Protein AF-A0A8U0SJI8-F1 (afdb_monomer_lite)

Foldseek 3Di:
DDDDDDDDDPPPFDWDWDADPVGDTDTDHPQDDFDQDPVFWTWDDPDPPDTDTDTNVVVVVVVVVVVLVVVLVVCVVPPVVCN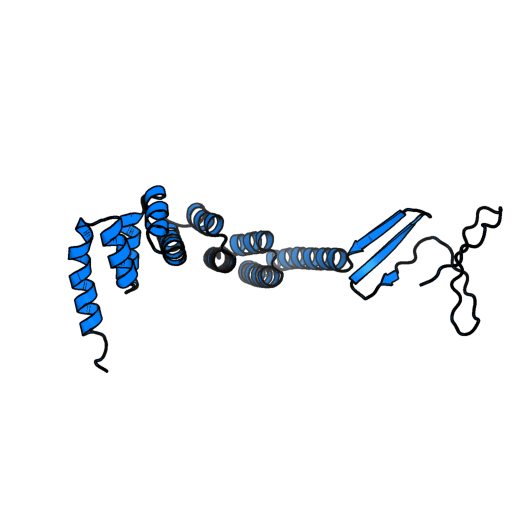LVSLQVVLVVCLVVVVLVSSLVSCVVSVNLVVNLVSCVVVVVLVVSLVSCVPRHDDCVSLVSLLVNLVVVAAPVSLVSCVVVVNLVVSLVVCLVVVVLVRSCRSCVNHNVPCNVVSVVSNVVVVVPPPDD

Sequence (213 aa):
MYIPSLPWPGNGMAHDSVRAHSGGVKQFDCCLRRSIYKNEFELTCVGPSQSVRTGAGEHQREREHKLDDDMIRLVGKHHPDLLSDTHLRLGKELEAEGRLQEAEYHYLEAQEWKATVNMDRSNGLWEEAYRVPKAHRGADAHKHVAYLWAKSLGGASSVRLLTKLGLQAAAVDHAADNCSFEFAFELSRLALKHKTPEMHLPYAMYLLLLPCF

pLDDT: mean 73.19, std 20.72, range [24.7, 92.38]

Structure (mmCIF, N/CA/C/O backbone):
data_AF-A0A8U0SJI8-F1
#
_entry.id   AF-A0A8U0SJI8-F1
#
loop_
_atom_site.group_PDB
_atom_site.id
_atom_site.type_symbol
_atom_site.label_atom_id
_atom_site.label_alt_id
_atom_site.label_comp_id
_atom_site.label_asym_id
_atom_site.label_entity_id
_atom_site.label_seq_id
_atom_site.pdbx_PDB_ins_code
_atom_site.Cartn_x
_atom_site.Cartn_y
_atom_site.Cartn_z
_atom_site.occupancy
_atom_site.B_iso_or_equiv
_atom_site.auth_seq_id
_atom_site.auth_comp_id
_atom_site.auth_asym_id
_atom_site.auth_atom_id
_atom_site.pdbx_PDB_model_num
ATOM 1 N N . MET A 1 1 ? 34.596 34.139 -8.649 1.00 29.14 1 MET A N 1
ATOM 2 C CA . MET A 1 1 ? 35.302 34.351 -9.929 1.00 29.14 1 MET A CA 1
ATOM 3 C C . MET A 1 1 ? 35.069 35.803 -10.302 1.00 29.14 1 MET A C 1
ATOM 5 O O . MET A 1 1 ? 33.924 36.167 -10.523 1.00 29.14 1 MET A O 1
ATOM 9 N N . TYR A 1 2 ? 36.091 36.652 -10.212 1.00 24.70 2 TYR A N 1
ATOM 10 C CA . TYR A 1 2 ? 35.970 38.052 -10.620 1.00 24.70 2 TYR A CA 1
ATOM 11 C C . TYR A 1 2 ? 36.174 38.088 -12.135 1.00 24.70 2 TYR A C 1
ATOM 13 O O . TYR A 1 2 ? 37.243 37.704 -12.608 1.00 24.70 2 TYR A O 1
ATOM 21 N N . ILE A 1 3 ? 35.134 38.442 -12.886 1.00 36.41 3 ILE A N 1
ATOM 22 C CA . ILE A 1 3 ? 35.209 38.610 -14.339 1.00 36.41 3 ILE A CA 1
ATOM 23 C C . ILE A 1 3 ? 35.415 40.109 -14.560 1.00 36.41 3 ILE A C 1
ATOM 25 O O . ILE A 1 3 ? 34.489 40.873 -14.291 1.00 36.41 3 ILE A O 1
ATOM 29 N N . PRO A 1 4 ? 36.611 40.567 -14.964 1.00 29.58 4 PRO A N 1
ATOM 30 C CA . PRO A 1 4 ? 36.787 41.970 -15.286 1.00 29.58 4 PRO A CA 1
ATOM 31 C C . PRO A 1 4 ? 36.008 42.262 -16.571 1.00 29.58 4 PRO A C 1
ATOM 33 O O . PRO A 1 4 ? 36.205 41.601 -17.589 1.00 29.58 4 PRO A O 1
ATOM 36 N N . SER A 1 5 ? 35.107 43.239 -16.514 1.00 31.28 5 SER A N 1
ATOM 37 C CA . SER A 1 5 ? 34.411 43.762 -17.683 1.00 31.28 5 SER A CA 1
ATOM 38 C C . SER A 1 5 ? 35.404 44.523 -18.563 1.00 31.28 5 SER A C 1
ATOM 40 O O . SER A 1 5 ? 35.926 45.566 -18.174 1.00 31.28 5 SER A O 1
ATOM 42 N N . LEU A 1 6 ? 35.673 43.999 -19.758 1.00 40.97 6 LEU A N 1
ATOM 43 C CA . LEU A 1 6 ? 36.383 44.718 -20.816 1.00 40.97 6 LEU A CA 1
ATOM 44 C C . LEU A 1 6 ? 35.389 45.143 -21.908 1.00 40.97 6 LEU A C 1
ATOM 46 O O . LEU A 1 6 ? 34.414 44.431 -22.157 1.00 40.97 6 LEU A O 1
ATOM 50 N N . PRO A 1 7 ? 35.603 46.305 -22.547 1.00 35.53 7 PRO A N 1
ATOM 51 C CA . PRO A 1 7 ? 34.717 46.814 -23.582 1.00 35.53 7 PRO A CA 1
ATOM 52 C C . PRO A 1 7 ? 34.863 46.016 -24.885 1.00 35.53 7 PRO A C 1
ATOM 54 O O . PRO A 1 7 ? 35.950 45.575 -25.257 1.00 35.53 7 PRO A O 1
ATOM 57 N N . TRP A 1 8 ? 33.736 45.858 -25.575 1.00 40.25 8 TRP A N 1
ATOM 58 C CA . TRP A 1 8 ? 33.600 45.146 -26.843 1.00 40.25 8 TRP A CA 1
ATOM 59 C C . TRP A 1 8 ? 34.410 45.819 -27.966 1.00 40.25 8 TRP A C 1
ATOM 61 O O . TRP A 1 8 ? 34.322 47.040 -28.116 1.00 40.25 8 TRP A O 1
ATOM 71 N N . PRO A 1 9 ? 35.133 45.071 -28.818 1.00 39.22 9 PRO A N 1
ATOM 72 C CA . PRO A 1 9 ? 35.635 45.605 -30.078 1.00 39.22 9 PRO A CA 1
ATOM 73 C C . PRO A 1 9 ? 34.470 45.742 -31.069 1.00 39.22 9 PRO A C 1
ATOM 75 O O . PRO A 1 9 ? 33.698 44.804 -31.261 1.00 39.22 9 PRO A O 1
ATOM 78 N N . GLY A 1 10 ? 34.357 46.896 -31.728 1.00 39.72 10 GLY A N 1
ATOM 79 C CA . GLY A 1 10 ? 33.250 47.270 -32.625 1.00 39.72 10 GLY A CA 1
ATOM 80 C C . GLY A 1 10 ? 33.091 46.464 -33.926 1.00 39.72 10 GLY A C 1
ATOM 81 O O . GLY A 1 10 ? 32.434 46.944 -34.841 1.00 39.72 10 GLY A O 1
ATOM 82 N N . ASN A 1 11 ? 33.654 45.256 -34.024 1.00 36.88 11 ASN A N 1
ATOM 83 C CA . ASN A 1 11 ? 33.627 44.421 -35.233 1.00 36.88 11 ASN A CA 1
ATOM 84 C C . ASN A 1 11 ? 32.588 43.282 -35.181 1.00 36.88 11 ASN A C 1
ATOM 86 O O . ASN A 1 11 ? 32.612 42.396 -36.029 1.00 36.88 11 ASN A O 1
ATOM 90 N N . GLY A 1 12 ? 31.683 43.271 -34.195 1.00 41.09 12 GLY A N 1
ATOM 91 C CA . GLY A 1 12 ? 30.557 42.323 -34.143 1.00 41.09 12 GLY A CA 1
ATOM 92 C C . GLY A 1 12 ? 30.921 40.855 -33.867 1.00 41.09 12 GLY A C 1
ATOM 93 O O . GLY A 1 12 ? 30.037 40.006 -33.874 1.00 41.09 12 GLY A O 1
ATOM 94 N N . MET A 1 13 ? 32.190 40.547 -33.588 1.00 36.19 13 MET A N 1
ATOM 95 C CA . MET A 1 13 ? 32.669 39.210 -33.219 1.00 36.19 13 MET A CA 1
ATOM 96 C C . MET A 1 13 ? 32.886 39.160 -31.699 1.00 36.19 13 MET A C 1
ATOM 98 O O . MET A 1 13 ? 33.748 39.863 -31.165 1.00 36.19 13 MET A O 1
ATOM 102 N N . ALA A 1 14 ? 32.086 38.361 -30.990 1.00 40.06 14 ALA A N 1
ATOM 103 C CA . ALA A 1 14 ? 32.194 38.187 -29.542 1.00 40.06 14 ALA A CA 1
ATOM 104 C C . ALA A 1 14 ? 33.331 37.205 -29.212 1.00 40.06 14 ALA A C 1
ATOM 106 O O . ALA A 1 14 ? 33.163 35.995 -29.343 1.00 40.06 14 ALA A O 1
ATOM 107 N N . HIS A 1 15 ? 34.485 37.711 -28.776 1.00 40.44 15 HIS A N 1
ATOM 108 C CA . HIS A 1 15 ? 35.573 36.877 -28.263 1.00 40.44 15 HIS A CA 1
ATOM 109 C C . HIS A 1 15 ? 35.617 36.947 -26.739 1.00 40.44 15 HIS A C 1
ATOM 111 O O . HIS A 1 15 ? 36.090 37.934 -26.177 1.00 40.44 15 HIS A O 1
ATOM 117 N N . ASP A 1 16 ? 35.186 35.878 -26.072 1.00 41.75 16 ASP A N 1
ATOM 118 C CA . ASP A 1 16 ? 35.405 35.729 -24.635 1.00 41.75 16 ASP A CA 1
ATOM 119 C C . ASP A 1 16 ? 36.791 35.134 -24.370 1.00 41.75 16 ASP A C 1
ATOM 121 O O . ASP A 1 16 ? 37.177 34.098 -24.918 1.00 41.75 16 ASP A O 1
ATOM 125 N N . SER A 1 17 ? 37.562 35.816 -23.525 1.00 38.59 17 SER A N 1
ATOM 126 C CA . SER A 1 17 ? 38.943 35.458 -23.200 1.00 38.59 17 SER A CA 1
ATOM 127 C C . SER A 1 17 ? 39.051 35.104 -21.720 1.00 38.59 17 SER A C 1
ATOM 129 O O . SER A 1 17 ? 38.988 35.980 -20.860 1.00 38.59 17 SER A O 1
ATOM 131 N N . VAL A 1 18 ? 39.268 33.826 -21.400 1.00 41.97 18 VAL A N 1
ATOM 132 C CA . VAL A 1 18 ? 39.590 33.393 -20.030 1.00 41.97 18 VAL A CA 1
ATOM 133 C C . VAL A 1 18 ? 41.103 33.238 -19.901 1.00 41.97 18 VAL A C 1
ATOM 135 O O . VAL A 1 18 ? 41.725 32.468 -20.634 1.00 41.97 18 VAL A O 1
ATOM 138 N N . ARG A 1 19 ? 41.708 33.972 -18.960 1.00 32.06 19 ARG A N 1
ATOM 139 C CA . ARG A 1 19 ? 43.144 33.892 -18.656 1.00 32.06 19 ARG A CA 1
ATOM 140 C C . ARG A 1 19 ? 43.398 32.818 -17.596 1.00 32.06 19 ARG A C 1
ATOM 142 O O . ARG A 1 19 ? 42.918 32.936 -16.471 1.00 32.06 19 ARG A O 1
ATOM 149 N N . ALA A 1 20 ? 44.181 31.796 -17.936 1.00 39.56 20 ALA A N 1
ATOM 150 C CA . ALA A 1 20 ? 44.717 30.860 -16.948 1.00 39.56 20 ALA A CA 1
ATOM 151 C C . ALA A 1 20 ? 45.839 31.533 -16.134 1.00 39.56 20 ALA A C 1
ATOM 153 O O . ALA A 1 20 ? 46.564 32.380 -16.657 1.00 39.56 20 ALA A O 1
ATOM 154 N N . HIS A 1 21 ? 46.018 31.137 -14.868 1.00 36.91 21 HIS A N 1
ATOM 155 C CA . HIS A 1 21 ? 46.999 31.727 -13.937 1.00 36.91 21 HIS A CA 1
ATOM 156 C C . HIS A 1 21 ? 48.472 31.608 -14.401 1.00 36.91 21 HIS A C 1
ATOM 158 O O . HIS A 1 21 ? 49.358 32.209 -13.809 1.00 36.91 21 HIS A O 1
ATOM 164 N N . SER A 1 22 ? 48.730 30.871 -15.487 1.00 36.00 22 SER A N 1
ATOM 165 C CA . SER A 1 22 ? 50.031 30.677 -16.139 1.00 36.00 22 SER A CA 1
ATOM 166 C C . SER A 1 22 ? 50.222 31.471 -17.448 1.00 36.00 22 SER A C 1
ATOM 168 O O . SER A 1 22 ? 51.150 31.198 -18.202 1.00 36.00 22 SER A O 1
ATOM 170 N N . GLY A 1 23 ? 49.374 32.463 -17.743 1.00 35.31 23 GLY A N 1
ATOM 171 C CA . GLY A 1 23 ? 49.638 33.449 -18.807 1.00 35.31 23 GLY A CA 1
ATOM 172 C C . GLY A 1 23 ? 49.255 33.043 -20.238 1.00 35.31 23 GLY A C 1
ATOM 173 O O . GLY A 1 23 ? 49.473 33.821 -21.161 1.00 35.31 23 GLY A O 1
ATOM 174 N N . GLY A 1 24 ? 48.632 31.881 -20.444 1.00 29.44 24 GLY A N 1
ATOM 175 C CA . GLY A 1 24 ? 48.051 31.514 -21.739 1.00 29.44 24 GLY A CA 1
ATOM 176 C C . GLY A 1 24 ? 46.674 32.152 -21.957 1.00 29.44 24 GLY A C 1
ATOM 177 O O . GLY A 1 24 ? 45.784 32.002 -21.115 1.00 29.44 24 GLY A O 1
ATOM 178 N N . VAL A 1 25 ? 46.483 32.829 -23.093 1.00 36.12 25 VAL A N 1
ATOM 179 C CA . VAL A 1 25 ? 45.170 33.295 -23.573 1.00 36.12 25 VAL A CA 1
ATOM 180 C C . VAL A 1 25 ? 44.714 32.348 -24.681 1.00 36.12 25 VAL A C 1
ATOM 182 O O . VAL A 1 25 ? 45.422 32.166 -25.667 1.00 36.12 25 VAL A O 1
ATOM 185 N N . LYS A 1 26 ? 43.550 31.712 -24.510 1.00 36.12 26 LYS A N 1
ATOM 186 C CA . LYS A 1 26 ? 42.924 30.858 -25.532 1.00 36.12 26 LYS A CA 1
ATOM 187 C C . LYS A 1 26 ? 41.622 31.506 -25.996 1.00 36.12 26 LYS A C 1
ATOM 189 O O . LYS A 1 26 ? 40.722 31.714 -25.187 1.00 36.12 26 LYS A O 1
ATOM 194 N N . GLN A 1 27 ? 41.559 31.816 -27.286 1.00 34.03 27 GLN A N 1
ATOM 195 C CA . GLN A 1 27 ? 40.397 32.374 -27.975 1.00 34.03 27 GLN A CA 1
ATOM 196 C C . GLN A 1 27 ? 39.452 31.234 -28.380 1.00 34.03 27 GLN A C 1
ATOM 198 O O . GLN A 1 27 ? 39.918 30.215 -28.892 1.00 34.03 27 GLN A O 1
ATOM 203 N N . PHE A 1 28 ? 38.147 31.389 -28.154 1.00 37.44 28 PHE A N 1
ATOM 204 C CA . PHE A 1 28 ? 37.135 30.425 -28.596 1.00 37.44 28 PHE A CA 1
ATOM 205 C C . PHE A 1 28 ? 35.982 31.137 -29.307 1.00 37.44 28 PHE A C 1
ATOM 207 O O . PHE A 1 28 ? 35.623 32.255 -28.940 1.00 37.44 28 PHE A O 1
ATOM 214 N N . ASP A 1 29 ? 35.433 30.470 -30.322 1.00 35.62 29 ASP A N 1
ATOM 215 C CA . ASP A 1 29 ? 34.222 30.867 -31.042 1.00 35.62 29 ASP A CA 1
ATOM 216 C C . ASP A 1 29 ? 32.988 30.631 -30.152 1.00 35.62 29 ASP A C 1
ATOM 218 O O . ASP A 1 29 ? 32.917 29.627 -29.436 1.00 35.62 29 ASP A O 1
ATOM 222 N N . CYS A 1 30 ? 32.033 31.562 -30.136 1.00 43.44 30 CYS A N 1
ATOM 223 C CA . CYS A 1 30 ? 30.966 31.629 -29.125 1.00 43.44 30 CYS A CA 1
ATOM 224 C C . CYS A 1 30 ? 29.780 30.672 -29.349 1.00 43.44 30 CYS A C 1
ATOM 226 O O . CYS A 1 30 ? 28.813 30.701 -28.587 1.00 43.44 30 CYS A O 1
ATOM 228 N N . CYS A 1 31 ? 29.845 29.778 -30.331 1.00 44.03 31 CYS A N 1
ATOM 229 C CA . CYS A 1 31 ? 28.739 28.883 -30.650 1.00 44.03 31 CYS A CA 1
ATOM 230 C C . CYS A 1 31 ? 29.070 27.447 -30.219 1.00 44.03 31 CYS A C 1
ATOM 232 O O . CYS A 1 31 ? 29.934 26.805 -30.804 1.00 44.03 31 CYS A O 1
ATOM 234 N N . LEU A 1 32 ? 28.334 26.943 -29.218 1.00 45.16 32 LEU A N 1
ATOM 235 C CA . LEU A 1 32 ? 28.324 25.554 -28.720 1.00 45.16 32 LEU A CA 1
ATOM 236 C C . LEU A 1 32 ? 29.534 25.126 -27.877 1.00 45.16 32 LEU A C 1
ATOM 238 O O . LEU A 1 32 ? 30.246 24.178 -28.211 1.00 45.16 32 LEU A O 1
ATOM 242 N N . ARG A 1 33 ? 29.706 25.721 -26.691 1.00 46.25 33 ARG A N 1
ATOM 243 C CA . ARG A 1 33 ? 30.496 25.070 -25.636 1.00 46.25 33 ARG A CA 1
ATOM 244 C C . ARG A 1 33 ? 29.609 24.615 -24.485 1.00 46.25 33 ARG A C 1
ATOM 246 O O . ARG A 1 33 ? 29.234 25.402 -23.624 1.00 46.25 33 ARG A O 1
ATOM 253 N N . ARG A 1 34 ? 29.317 23.314 -24.479 1.00 44.88 34 ARG A N 1
ATOM 254 C CA . ARG A 1 34 ? 28.759 22.586 -23.335 1.00 44.88 34 ARG A CA 1
ATOM 255 C C . ARG A 1 34 ? 29.830 22.549 -22.246 1.00 44.88 34 ARG A C 1
ATOM 257 O O . ARG A 1 34 ? 30.928 22.045 -22.483 1.00 44.88 34 ARG A O 1
ATOM 264 N N . SER A 1 35 ? 29.546 23.129 -21.086 1.00 50.06 35 SER A N 1
ATOM 265 C CA . SER A 1 35 ? 30.451 23.093 -19.935 1.00 50.06 35 SER A CA 1
ATOM 266 C C . SER A 1 35 ? 29.727 22.472 -18.749 1.00 50.06 35 SER A C 1
ATOM 268 O O . SER A 1 35 ? 28.651 22.933 -18.367 1.00 50.06 35 SER A O 1
ATOM 270 N N . ILE A 1 36 ? 30.312 21.412 -18.193 1.00 49.09 36 ILE A N 1
ATOM 271 C CA . ILE A 1 36 ? 29.806 20.721 -17.007 1.00 49.09 36 ILE A CA 1
ATOM 272 C C . ILE A 1 36 ? 30.370 21.454 -15.789 1.00 49.09 36 ILE A C 1
ATOM 274 O O . ILE A 1 36 ? 31.581 21.438 -15.553 1.00 49.09 36 ILE A O 1
ATOM 278 N N . TYR A 1 37 ? 29.511 22.115 -15.014 1.00 40.69 37 TYR A N 1
ATOM 279 C CA . TYR A 1 37 ? 29.913 22.765 -13.769 1.00 40.69 37 TYR A CA 1
ATOM 280 C C . TYR A 1 37 ? 29.570 21.868 -12.578 1.00 40.69 37 TYR A C 1
ATOM 282 O O . TYR A 1 37 ? 28.407 21.534 -12.354 1.00 40.69 37 TYR A O 1
ATOM 290 N N . LYS A 1 38 ? 30.604 21.482 -11.817 1.00 43.72 38 LYS A N 1
ATOM 291 C CA . LYS A 1 38 ? 30.505 20.675 -10.585 1.00 43.72 38 LYS A CA 1
ATOM 292 C C . LYS A 1 38 ? 29.713 19.364 -10.720 1.00 43.72 38 LYS A C 1
ATOM 294 O O . LYS A 1 38 ? 29.166 18.890 -9.739 1.00 43.72 38 LYS A O 1
ATOM 299 N N . ASN A 1 39 ? 29.666 18.776 -11.915 1.00 50.09 39 ASN A N 1
ATOM 300 C CA . ASN A 1 39 ? 28.904 17.554 -12.211 1.00 50.09 39 ASN A CA 1
ATOM 301 C C . ASN A 1 39 ? 27.377 17.653 -11.982 1.00 50.09 39 ASN A C 1
ATOM 303 O O . ASN A 1 39 ? 26.681 16.655 -12.111 1.00 50.09 39 ASN A O 1
ATOM 307 N N . GLU A 1 40 ? 26.853 18.841 -11.669 1.00 42.84 40 GLU A N 1
ATOM 308 C CA . GLU A 1 40 ? 25.438 19.059 -11.331 1.00 42.84 40 GLU A CA 1
ATOM 309 C C . GLU A 1 40 ? 24.689 19.824 -12.433 1.00 42.84 40 GLU A C 1
ATOM 311 O O . GLU A 1 40 ? 23.495 19.611 -12.649 1.00 42.84 40 GLU A O 1
ATOM 316 N N . PHE A 1 41 ? 25.383 20.690 -13.178 1.00 40.19 41 PHE A N 1
ATOM 317 C CA . PHE A 1 41 ? 24.751 21.573 -14.158 1.00 40.19 41 PHE A CA 1
ATOM 318 C C . PHE A 1 41 ? 25.483 21.544 -15.492 1.00 40.19 41 PHE A C 1
ATOM 320 O O . PHE A 1 41 ? 26.696 21.771 -15.553 1.00 40.19 41 PHE A O 1
ATOM 327 N N . GLU A 1 42 ? 24.731 21.337 -16.569 1.00 51.06 42 GLU A N 1
ATOM 328 C CA . GLU A 1 42 ? 25.207 21.610 -17.916 1.00 51.06 42 GLU A CA 1
ATOM 329 C C . GLU A 1 42 ? 24.729 22.999 -18.330 1.00 51.06 42 GLU A C 1
ATOM 331 O O . GLU A 1 42 ? 23.532 23.280 -18.425 1.00 51.06 42 GLU A O 1
ATOM 336 N N . LEU A 1 43 ? 25.687 23.900 -18.543 1.00 48.50 43 LEU A N 1
ATOM 337 C CA . LEU A 1 43 ? 25.390 25.233 -19.045 1.00 48.50 43 LEU A CA 1
ATOM 338 C C . LEU A 1 43 ? 25.499 25.214 -20.569 1.00 48.50 43 LEU A C 1
ATOM 340 O O . LEU A 1 43 ? 26.589 24.990 -21.106 1.00 48.50 43 LEU A O 1
ATOM 344 N N . THR A 1 44 ? 24.385 25.476 -21.252 1.00 52.44 44 THR A N 1
ATOM 345 C CA . THR A 1 44 ? 24.380 25.719 -22.698 1.00 52.44 44 THR A CA 1
ATOM 346 C C . THR A 1 44 ? 24.067 27.193 -22.927 1.00 52.44 44 THR A C 1
ATOM 348 O O . THR A 1 44 ? 22.947 27.656 -22.705 1.00 52.44 44 THR A O 1
ATOM 351 N N . CYS A 1 45 ? 25.081 27.963 -23.316 1.00 48.69 45 CYS A N 1
ATOM 352 C CA . CYS A 1 45 ? 24.911 29.368 -23.673 1.00 48.69 45 CYS A CA 1
ATOM 353 C C . CYS A 1 45 ? 24.389 29.455 -25.112 1.00 48.69 45 CYS A C 1
ATOM 355 O O . CYS A 1 45 ? 25.062 28.990 -26.032 1.00 48.69 45 CYS A O 1
ATOM 357 N N . VAL A 1 46 ? 23.199 30.035 -25.295 1.00 45.94 46 VAL A N 1
ATOM 358 C CA . VAL A 1 46 ? 22.547 30.211 -26.610 1.00 45.94 46 VAL A CA 1
ATOM 359 C C . VAL A 1 46 ? 22.696 31.661 -27.114 1.00 45.94 46 VAL A C 1
ATOM 361 O O . VAL A 1 46 ? 22.423 31.957 -28.272 1.00 45.94 46 VAL A O 1
ATOM 364 N N . GLY A 1 47 ? 23.192 32.577 -26.272 1.00 45.16 47 GLY A N 1
ATOM 365 C CA . GLY A 1 47 ? 23.519 33.959 -26.637 1.00 45.16 47 GLY A CA 1
ATOM 366 C C . GLY A 1 47 ? 23.994 34.798 -25.437 1.00 45.16 47 GLY A C 1
ATOM 367 O O . GLY A 1 47 ? 23.975 34.301 -24.309 1.00 45.16 47 GLY A O 1
ATOM 368 N N . PRO A 1 48 ? 24.374 36.078 -25.640 1.00 41.47 48 PRO A N 1
ATOM 369 C CA . PRO A 1 48 ? 25.010 36.950 -24.633 1.00 41.47 48 PRO A CA 1
ATOM 370 C C . PRO A 1 48 ? 24.165 37.249 -23.380 1.00 41.47 48 PRO A C 1
ATOM 372 O O . PRO A 1 48 ? 24.641 37.891 -22.446 1.00 41.47 48 PRO A O 1
ATOM 375 N N . SER A 1 49 ? 22.909 36.802 -23.327 1.00 41.62 49 SER A N 1
ATOM 376 C CA . SER A 1 49 ? 22.036 36.958 -22.152 1.00 41.62 49 SER A CA 1
ATOM 377 C C . SER A 1 49 ? 21.121 35.756 -21.910 1.00 41.62 49 SER A C 1
ATOM 379 O O . SER A 1 49 ? 20.204 35.837 -21.098 1.00 41.62 49 SER A O 1
ATOM 381 N N . GLN A 1 50 ? 21.345 34.641 -22.613 1.00 37.16 50 GLN A N 1
ATOM 382 C CA . GLN A 1 50 ? 20.506 33.449 -22.511 1.00 37.16 50 GLN A CA 1
ATOM 383 C C . GLN A 1 50 ? 21.385 32.230 -22.246 1.00 37.16 50 GLN A C 1
ATOM 385 O O . GLN A 1 50 ? 22.032 31.684 -23.142 1.00 37.16 50 GLN A O 1
ATOM 390 N N . SER A 1 51 ? 21.411 31.811 -20.984 1.00 45.00 51 SER A N 1
ATOM 391 C CA . SER A 1 51 ? 21.956 30.521 -20.577 1.00 45.00 51 SER A CA 1
ATOM 392 C C . SER A 1 51 ? 20.790 29.602 -20.253 1.00 45.00 51 SER A C 1
ATOM 394 O O . SER A 1 51 ? 20.060 29.856 -19.291 1.00 45.00 51 SER A O 1
ATOM 396 N N . VAL A 1 52 ? 20.633 28.535 -21.029 1.00 49.31 52 VAL A N 1
ATOM 397 C CA . VAL A 1 52 ? 19.763 27.431 -20.637 1.00 49.31 52 VAL A CA 1
ATOM 398 C C . VAL A 1 52 ? 20.574 26.583 -19.667 1.00 49.31 52 VAL A C 1
ATOM 400 O O . VAL A 1 52 ? 21.630 26.042 -20.006 1.00 49.31 52 VAL A O 1
ATOM 403 N N . ARG A 1 53 ? 20.113 26.552 -18.419 1.00 44.72 53 ARG A N 1
ATOM 404 C CA . ARG A 1 53 ? 20.570 25.599 -17.413 1.00 44.72 53 ARG A CA 1
ATOM 405 C C . ARG A 1 53 ? 19.708 24.365 -17.576 1.00 44.72 53 ARG A C 1
ATOM 407 O O . ARG A 1 53 ? 18.576 24.367 -17.110 1.00 44.72 53 ARG A O 1
ATOM 414 N N . THR A 1 54 ? 20.232 23.352 -18.247 1.00 52.66 54 THR A N 1
ATOM 415 C CA . THR A 1 54 ? 19.636 22.020 -18.172 1.00 52.66 54 THR A CA 1
ATOM 416 C C . THR A 1 54 ? 20.338 21.314 -17.022 1.00 52.66 54 THR A C 1
ATOM 418 O O . THR A 1 54 ? 21.577 21.290 -16.967 1.00 52.66 54 THR A O 1
ATOM 421 N N . GLY A 1 55 ? 19.578 20.811 -16.048 1.00 47.41 55 GLY A N 1
ATOM 422 C CA . GLY A 1 55 ? 20.178 20.012 -14.985 1.00 47.41 55 GLY A CA 1
ATOM 423 C C . GLY A 1 55 ? 20.872 18.815 -15.629 1.00 47.41 55 GLY A C 1
ATOM 424 O O . GLY A 1 55 ? 20.260 18.124 -16.442 1.00 47.41 55 GLY A O 1
ATOM 425 N N . ALA A 1 56 ? 22.140 18.549 -15.300 1.00 51.94 56 ALA A N 1
ATOM 426 C CA . ALA A 1 56 ? 22.842 17.386 -15.857 1.00 51.94 56 ALA A CA 1
ATOM 427 C C . ALA A 1 56 ? 22.073 16.079 -15.556 1.00 51.94 56 ALA A C 1
ATOM 429 O O . ALA A 1 56 ? 22.075 15.150 -16.360 1.00 51.94 56 ALA A O 1
ATOM 430 N N . GLY A 1 57 ? 21.341 16.059 -14.434 1.00 54.53 57 GLY A N 1
ATOM 431 C CA . GLY A 1 57 ? 20.433 14.979 -14.056 1.00 54.53 57 GLY A CA 1
ATOM 432 C C . GLY A 1 57 ? 19.183 14.846 -14.933 1.00 54.53 57 GLY A C 1
ATOM 433 O O . GLY A 1 57 ? 18.769 13.726 -15.191 1.00 54.53 57 GLY A O 1
ATOM 434 N N . GLU A 1 58 ? 18.595 15.930 -15.445 1.00 57.22 58 GLU A N 1
ATOM 435 C CA . GLU A 1 58 ? 17.404 15.848 -16.315 1.00 57.22 58 GLU A CA 1
ATOM 436 C C . GLU A 1 58 ? 17.755 15.183 -17.647 1.00 57.22 58 GLU A C 1
ATOM 438 O O . GLU A 1 58 ? 17.070 14.273 -18.108 1.00 57.22 58 GLU A O 1
ATOM 443 N N . HIS A 1 59 ? 18.896 15.569 -18.219 1.00 59.56 59 HIS A N 1
ATOM 444 C CA . HIS A 1 59 ? 19.347 15.030 -19.496 1.00 59.56 59 HIS A CA 1
ATOM 445 C C . HIS A 1 59 ? 19.803 13.565 -19.400 1.00 59.56 59 HIS A C 1
ATOM 447 O O . HIS A 1 59 ? 19.741 12.836 -20.393 1.00 59.56 59 HIS A O 1
ATOM 453 N N . GLN A 1 60 ? 20.280 13.147 -18.224 1.00 63.53 60 GLN A N 1
ATOM 454 C CA . GLN A 1 60 ? 20.622 11.760 -17.921 1.00 63.53 60 GLN A CA 1
ATOM 455 C C . GLN A 1 60 ? 19.357 10.907 -17.726 1.00 63.53 60 GLN A C 1
ATOM 457 O O . GLN A 1 60 ? 19.247 9.856 -18.353 1.00 63.53 60 GLN A O 1
ATOM 462 N N . ARG A 1 61 ? 18.360 11.411 -16.986 1.00 65.25 61 ARG A N 1
ATOM 463 C CA . ARG A 1 61 ? 17.067 10.736 -16.768 1.00 65.25 61 ARG A CA 1
ATOM 464 C C . ARG A 1 61 ? 16.289 10.498 -18.059 1.00 65.25 61 ARG A C 1
ATOM 466 O O . ARG A 1 61 ? 15.719 9.433 -18.250 1.00 65.25 61 ARG A O 1
ATOM 473 N N . GLU A 1 62 ? 16.301 11.458 -18.986 1.00 68.56 62 GLU A N 1
ATOM 474 C CA . GLU A 1 62 ? 15.682 11.273 -20.308 1.00 68.56 62 GLU A CA 1
ATOM 475 C C . GLU A 1 62 ? 16.350 10.164 -21.131 1.00 68.56 62 GLU A C 1
ATOM 477 O O . GLU A 1 62 ? 15.704 9.537 -21.972 1.00 68.56 62 GLU A O 1
ATOM 482 N N . ARG A 1 63 ? 17.656 9.937 -20.942 1.00 71.38 63 ARG A N 1
ATOM 483 C CA . ARG A 1 63 ? 18.357 8.833 -21.611 1.00 71.38 63 ARG A CA 1
ATOM 484 C C . ARG A 1 63 ? 17.996 7.505 -20.970 1.00 71.38 63 ARG A C 1
ATOM 486 O O . ARG A 1 63 ? 17.758 6.560 -21.707 1.00 71.38 63 ARG A O 1
ATOM 493 N N . GLU A 1 64 ? 17.935 7.459 -19.644 1.00 73.75 64 GLU A N 1
ATOM 494 C CA . GLU A 1 64 ? 17.518 6.275 -18.885 1.00 73.75 64 GLU A CA 1
ATOM 495 C C . GLU A 1 64 ? 16.096 5.855 -19.278 1.00 73.75 64 GLU A C 1
ATOM 497 O O . GLU A 1 64 ? 15.923 4.747 -19.773 1.00 73.75 64 GLU A O 1
ATOM 502 N N . HIS A 1 65 ? 15.129 6.780 -19.278 1.00 76.19 65 HIS A N 1
ATOM 503 C CA . HIS A 1 65 ? 13.753 6.490 -19.711 1.00 76.19 65 HIS A CA 1
ATOM 504 C C . HIS A 1 65 ? 13.678 5.959 -21.154 1.00 76.19 65 HIS A C 1
ATOM 506 O O . HIS A 1 65 ? 12.938 5.024 -21.446 1.00 76.19 65 HIS A O 1
ATOM 512 N N . LYS A 1 66 ? 14.471 6.518 -22.081 1.00 78.12 66 LYS A N 1
ATOM 513 C CA . LYS A 1 66 ? 14.521 6.015 -23.467 1.00 78.12 66 LYS A CA 1
ATOM 514 C C . LYS A 1 66 ? 15.084 4.597 -23.557 1.00 78.12 66 LYS A C 1
ATOM 516 O O . LYS A 1 66 ? 14.640 3.828 -24.406 1.00 78.12 66 LYS A O 1
ATOM 521 N N . LEU A 1 67 ? 16.071 4.265 -22.727 1.00 80.62 67 LEU A N 1
ATOM 522 C CA . LEU A 1 67 ? 16.645 2.920 -22.677 1.00 80.62 67 LEU A CA 1
ATOM 523 C C . LEU A 1 67 ? 15.643 1.918 -22.096 1.00 80.62 67 LEU A C 1
ATOM 525 O O . LEU A 1 67 ? 15.552 0.802 -22.611 1.00 80.62 67 LEU A O 1
ATOM 529 N N . ASP A 1 68 ? 14.869 2.328 -21.093 1.00 83.69 68 ASP A N 1
ATOM 530 C CA . ASP A 1 68 ? 13.820 1.506 -20.486 1.00 83.69 68 ASP A CA 1
ATOM 531 C C . ASP A 1 68 ? 12.698 1.203 -21.487 1.00 83.69 68 ASP A C 1
ATOM 533 O O . ASP A 1 68 ? 12.311 0.042 -21.647 1.00 83.69 68 ASP A O 1
ATOM 537 N N . ASP A 1 69 ? 12.252 2.208 -22.248 1.00 85.56 69 ASP A N 1
ATOM 538 C CA . ASP A 1 69 ? 11.242 2.045 -23.301 1.00 85.56 69 ASP A CA 1
ATOM 539 C C . ASP A 1 69 ? 11.702 1.072 -24.400 1.00 85.56 69 ASP A C 1
ATOM 541 O O . ASP A 1 69 ? 10.964 0.170 -24.819 1.00 85.56 69 ASP A O 1
ATOM 545 N N . ASP A 1 70 ? 12.943 1.225 -24.874 1.00 87.25 70 ASP A N 1
ATOM 546 C CA . ASP A 1 70 ? 13.515 0.332 -25.883 1.00 87.25 70 ASP A CA 1
ATOM 547 C C . ASP A 1 70 ? 13.667 -1.097 -25.360 1.00 87.25 70 ASP A C 1
ATOM 549 O O . ASP A 1 70 ? 13.441 -2.065 -26.098 1.00 87.25 70 ASP A O 1
ATOM 553 N N . MET A 1 71 ? 14.017 -1.240 -24.085 1.00 87.00 71 MET A N 1
ATOM 554 C CA . MET A 1 71 ? 14.175 -2.529 -23.438 1.00 87.00 71 MET A CA 1
ATOM 555 C C . MET A 1 71 ? 12.828 -3.236 -23.242 1.00 87.00 71 MET A C 1
ATOM 557 O O . MET A 1 71 ? 12.715 -4.397 -23.642 1.00 87.00 71 MET A O 1
ATOM 561 N N . ILE A 1 72 ? 11.784 -2.548 -22.763 1.00 90.50 72 ILE A N 1
ATOM 562 C CA . ILE A 1 72 ? 10.417 -3.097 -22.685 1.00 90.50 72 ILE A CA 1
ATOM 563 C C . ILE A 1 72 ? 9.948 -3.544 -24.071 1.00 90.50 72 ILE A C 1
ATOM 565 O O . ILE A 1 72 ? 9.431 -4.653 -24.233 1.00 90.50 72 ILE A O 1
ATOM 569 N N . ARG A 1 73 ? 10.183 -2.725 -25.102 1.00 89.69 73 ARG A N 1
ATOM 570 C CA . ARG A 1 73 ? 9.814 -3.054 -26.485 1.00 89.69 73 ARG A CA 1
ATOM 571 C C . ARG A 1 73 ? 10.532 -4.303 -27.002 1.00 89.69 73 ARG A C 1
ATOM 573 O O . ARG A 1 73 ? 9.918 -5.129 -27.681 1.00 89.69 73 ARG A O 1
ATOM 580 N N . LEU A 1 74 ? 11.827 -4.442 -26.717 1.00 90.19 74 LEU A N 1
ATOM 581 C CA . LEU A 1 74 ? 12.620 -5.608 -27.114 1.00 90.19 74 LEU A CA 1
ATOM 582 C C . LEU A 1 74 ? 12.180 -6.871 -26.370 1.00 90.19 74 LEU A C 1
ATOM 584 O O . LEU A 1 74 ? 11.964 -7.904 -27.010 1.00 90.19 74 LEU A O 1
ATOM 588 N N . VAL A 1 75 ? 12.007 -6.783 -25.050 1.00 89.50 75 VAL A N 1
ATOM 589 C CA . VAL A 1 75 ? 11.546 -7.899 -24.216 1.00 89.50 75 VAL A CA 1
ATOM 590 C C . VAL A 1 75 ? 10.151 -8.336 -24.651 1.00 89.50 75 VAL A C 1
ATOM 592 O O . VAL A 1 75 ? 9.953 -9.515 -24.915 1.00 89.50 75 VAL A O 1
ATOM 595 N N . GLY A 1 76 ? 9.218 -7.410 -24.876 1.00 90.00 76 GLY A N 1
ATOM 596 C CA . GLY A 1 76 ? 7.869 -7.750 -25.340 1.00 90.00 76 GLY A CA 1
ATOM 597 C C . GLY A 1 76 ? 7.839 -8.443 -26.703 1.00 90.00 76 GLY A C 1
ATOM 598 O O . GLY A 1 76 ? 6.966 -9.270 -26.958 1.00 90.00 76 GLY A O 1
ATOM 599 N N . LYS A 1 77 ? 8.814 -8.159 -27.574 1.00 90.56 77 LYS A N 1
ATOM 600 C CA . LYS A 1 77 ? 8.915 -8.791 -28.894 1.00 90.56 77 LYS A CA 1
ATOM 601 C C . LYS A 1 77 ? 9.554 -10.180 -28.854 1.00 90.56 77 LYS A C 1
ATOM 603 O O . LYS A 1 77 ? 9.157 -11.046 -29.631 1.00 90.56 77 LYS A O 1
ATOM 608 N N . HIS A 1 78 ? 10.577 -10.370 -28.024 1.00 89.25 78 HIS A N 1
ATOM 609 C CA . HIS A 1 78 ? 11.408 -11.578 -28.051 1.00 89.25 78 HIS A CA 1
ATOM 610 C C . HIS A 1 78 ? 11.121 -12.548 -26.899 1.00 89.25 78 HIS A C 1
ATOM 612 O O . HIS A 1 78 ? 11.249 -13.755 -27.085 1.00 89.25 78 HIS A O 1
ATOM 618 N N . HIS A 1 79 ? 10.713 -12.034 -25.739 1.00 86.81 79 HIS A N 1
ATOM 619 C CA . HIS A 1 79 ? 10.490 -12.786 -24.505 1.00 86.81 79 HIS A CA 1
ATOM 620 C C . HIS A 1 79 ? 9.325 -12.182 -23.694 1.00 86.81 79 HIS A C 1
ATOM 622 O O . HIS A 1 79 ? 9.556 -11.581 -22.642 1.00 86.81 79 HIS A O 1
ATOM 628 N N . PRO A 1 80 ? 8.070 -12.332 -24.155 1.00 88.44 80 PRO A N 1
ATOM 629 C CA . PRO A 1 80 ? 6.906 -11.763 -23.472 1.00 88.44 80 PRO A CA 1
ATOM 630 C C . PRO A 1 80 ? 6.737 -12.296 -22.041 1.00 88.44 80 PRO A C 1
ATOM 632 O O . PRO A 1 80 ? 6.248 -11.577 -21.178 1.00 88.44 80 PRO A O 1
ATOM 635 N N . ASP A 1 81 ? 7.211 -13.514 -21.768 1.00 89.06 81 ASP A N 1
ATOM 636 C CA . ASP A 1 81 ? 7.153 -14.137 -20.441 1.00 89.06 81 ASP A CA 1
ATOM 637 C C . ASP A 1 81 ? 7.986 -13.381 -19.389 1.00 89.06 81 ASP A C 1
ATOM 639 O O . ASP A 1 81 ? 7.682 -13.437 -18.204 1.00 89.06 81 ASP A O 1
ATOM 643 N N . LEU A 1 82 ? 9.026 -12.652 -19.816 1.00 90.00 82 LEU A N 1
ATOM 644 C CA . LEU A 1 82 ? 9.902 -11.857 -18.943 1.00 90.00 82 LEU A CA 1
ATOM 645 C C . LEU A 1 82 ? 9.444 -10.400 -18.812 1.00 90.00 82 LEU A C 1
ATOM 647 O O . LEU A 1 82 ? 10.064 -9.618 -18.085 1.00 90.00 82 LEU A O 1
ATOM 651 N N . LEU A 1 83 ? 8.394 -10.001 -19.532 1.00 89.81 83 LEU A N 1
ATOM 652 C CA . LEU A 1 83 ? 7.943 -8.615 -19.568 1.00 89.81 83 LEU A CA 1
ATOM 653 C C . LEU A 1 83 ? 7.424 -8.170 -18.194 1.00 89.81 83 LEU A C 1
ATOM 655 O O . LEU A 1 83 ? 7.802 -7.102 -17.721 1.00 89.81 83 LEU A O 1
ATOM 659 N N . SER A 1 84 ? 6.660 -9.014 -17.498 1.00 90.75 84 SER A N 1
ATOM 660 C CA . SER A 1 84 ? 6.194 -8.727 -16.134 1.00 90.75 84 SER A CA 1
ATOM 661 C C . SER A 1 84 ? 7.351 -8.517 -15.151 1.00 90.75 84 SER A C 1
ATOM 663 O O . SER A 1 84 ? 7.362 -7.535 -14.411 1.00 90.75 84 SER A O 1
ATOM 665 N N . ASP A 1 85 ? 8.364 -9.386 -15.186 1.00 89.88 85 ASP A N 1
ATOM 666 C CA . ASP A 1 85 ? 9.541 -9.297 -14.309 1.00 89.88 85 ASP A CA 1
ATOM 667 C C . ASP A 1 85 ? 10.383 -8.055 -14.615 1.00 89.88 85 ASP A C 1
ATOM 669 O O . ASP A 1 85 ? 10.953 -7.421 -13.723 1.00 89.88 85 ASP A O 1
ATOM 673 N N . THR A 1 86 ? 10.428 -7.684 -15.891 1.00 91.56 86 THR A N 1
ATOM 674 C CA . THR A 1 86 ? 11.091 -6.478 -16.376 1.00 91.56 86 THR A CA 1
ATOM 675 C C . THR A 1 86 ? 10.420 -5.222 -15.832 1.00 91.56 86 THR A C 1
ATOM 677 O O . THR A 1 86 ? 11.093 -4.379 -15.236 1.00 91.56 86 THR A O 1
ATOM 680 N N . HIS A 1 87 ? 9.096 -5.129 -15.965 1.00 92.38 87 HIS A N 1
ATOM 681 C CA . HIS A 1 87 ? 8.309 -4.049 -15.379 1.00 92.38 87 HIS A CA 1
ATOM 682 C C . HIS A 1 87 ? 8.477 -3.992 -13.853 1.00 92.38 87 HIS A C 1
ATOM 684 O O . HIS A 1 87 ? 8.672 -2.914 -13.296 1.00 92.38 87 HIS A O 1
ATOM 690 N N . LEU A 1 88 ? 8.498 -5.142 -13.172 1.00 92.31 88 LEU A N 1
ATOM 691 C CA . LEU A 1 88 ? 8.723 -5.199 -11.728 1.00 92.31 88 LEU A CA 1
ATOM 692 C C . LEU A 1 88 ? 10.108 -4.663 -11.328 1.00 92.31 88 LEU A C 1
ATOM 694 O O . LEU A 1 88 ? 10.228 -3.974 -10.314 1.00 92.31 88 LEU A O 1
ATOM 698 N N . ARG A 1 89 ? 11.160 -4.982 -12.093 1.00 91.19 89 ARG A N 1
ATOM 699 C CA . ARG A 1 89 ? 12.514 -4.469 -11.836 1.00 91.19 89 ARG A CA 1
ATOM 700 C C . ARG A 1 89 ? 12.582 -2.954 -12.023 1.00 91.19 89 ARG A C 1
ATOM 702 O O . ARG A 1 89 ? 13.075 -2.276 -11.128 1.00 91.19 89 ARG A O 1
ATOM 709 N N . LEU A 1 90 ? 12.046 -2.448 -13.134 1.00 90.69 90 LEU A N 1
ATOM 710 C CA . LEU A 1 90 ? 11.994 -1.011 -13.424 1.00 90.69 90 LEU A CA 1
ATOM 711 C C . LEU A 1 90 ? 11.205 -0.251 -12.352 1.00 90.69 90 LEU A C 1
ATOM 713 O O . LEU A 1 90 ? 11.670 0.768 -11.850 1.00 90.69 90 LEU A O 1
ATOM 717 N N . GLY A 1 91 ? 10.063 -0.792 -11.914 1.00 91.56 91 GLY A N 1
ATOM 718 C CA . GLY A 1 91 ? 9.275 -0.208 -10.827 1.00 91.56 91 GLY A CA 1
ATOM 719 C C . GLY A 1 91 ? 10.072 -0.041 -9.527 1.00 91.56 91 GLY A C 1
ATOM 720 O O . GLY A 1 91 ? 9.985 1.005 -8.890 1.00 91.56 91 GLY A O 1
ATOM 721 N N . LYS A 1 92 ? 10.913 -1.021 -9.163 1.00 91.00 92 LYS A N 1
ATOM 722 C CA . LYS A 1 92 ? 11.772 -0.944 -7.963 1.00 91.00 92 LYS A CA 1
ATOM 723 C C . LYS A 1 92 ? 12.893 0.083 -8.091 1.00 91.00 92 LYS A C 1
ATOM 725 O O . LYS A 1 92 ? 13.241 0.728 -7.105 1.00 91.00 92 LYS A O 1
ATOM 730 N N . GLU A 1 93 ? 13.480 0.207 -9.278 1.00 90.12 93 GLU A N 1
ATOM 731 C CA . GLU A 1 93 ? 14.507 1.215 -9.560 1.00 90.12 93 GLU A CA 1
ATOM 732 C C . GLU A 1 93 ? 13.900 2.626 -9.448 1.00 90.12 93 GLU A C 1
ATOM 734 O O . GLU A 1 93 ? 14.410 3.462 -8.701 1.00 90.12 93 GLU A O 1
ATOM 739 N N . LEU A 1 94 ? 12.727 2.846 -10.051 1.00 88.94 94 LEU A N 1
ATOM 740 C CA . LEU A 1 94 ? 11.984 4.108 -9.962 1.00 88.94 94 LEU A CA 1
ATOM 741 C C . LEU A 1 94 ? 11.503 4.429 -8.538 1.00 88.94 94 LEU A C 1
ATOM 743 O O . LEU A 1 94 ? 11.517 5.591 -8.126 1.00 88.94 94 LEU A O 1
ATOM 747 N N . GLU A 1 95 ? 11.111 3.418 -7.761 1.00 88.75 95 GLU A N 1
ATOM 748 C CA . GLU A 1 95 ? 10.778 3.571 -6.340 1.00 88.75 95 GLU A CA 1
ATOM 749 C C . GLU A 1 95 ? 11.993 4.048 -5.530 1.00 88.75 95 GLU A C 1
ATOM 751 O O . GLU A 1 95 ? 11.863 4.971 -4.723 1.00 88.75 95 GLU A O 1
ATOM 756 N N . ALA A 1 96 ? 13.182 3.489 -5.781 1.00 87.94 96 ALA A N 1
ATOM 757 C CA . ALA A 1 96 ? 14.421 3.921 -5.130 1.00 87.94 96 ALA A CA 1
ATOM 758 C C . ALA A 1 96 ? 14.817 5.363 -5.505 1.00 87.94 96 ALA A C 1
ATOM 760 O O . ALA A 1 96 ? 15.414 6.073 -4.693 1.00 87.94 96 ALA A O 1
ATOM 761 N N . GLU A 1 97 ? 14.450 5.813 -6.705 1.00 86.50 97 GLU A N 1
ATOM 762 C CA . GLU A 1 97 ? 14.610 7.201 -7.157 1.00 86.50 97 GLU A CA 1
ATOM 763 C C . GLU A 1 97 ? 13.542 8.162 -6.604 1.00 86.50 97 GLU A C 1
ATOM 765 O O . GLU A 1 97 ? 13.689 9.382 -6.722 1.00 86.50 97 GLU A O 1
ATOM 770 N N . GLY A 1 98 ? 12.466 7.640 -6.004 1.00 85.19 98 GLY A N 1
ATOM 771 C CA . GLY A 1 98 ? 11.327 8.420 -5.512 1.00 85.19 98 GLY A CA 1
ATOM 772 C C . GLY A 1 98 ? 10.316 8.824 -6.594 1.00 85.19 98 GLY A C 1
ATOM 773 O O . GLY A 1 98 ? 9.456 9.673 -6.346 1.00 85.19 98 GLY A O 1
ATOM 774 N N . ARG A 1 99 ? 10.380 8.231 -7.793 1.00 86.75 99 ARG A N 1
ATOM 775 C CA . ARG A 1 99 ? 9.470 8.494 -8.926 1.00 86.75 99 ARG A CA 1
ATOM 776 C C . ARG A 1 99 ? 8.232 7.601 -8.847 1.00 86.75 99 ARG A C 1
ATOM 778 O O . ARG A 1 99 ? 7.999 6.733 -9.683 1.00 86.75 99 ARG A O 1
ATOM 785 N N . LEU A 1 100 ? 7.425 7.833 -7.815 1.00 86.81 100 LEU A N 1
ATOM 786 C CA . LEU A 1 100 ? 6.326 6.937 -7.432 1.00 86.81 100 LEU A CA 1
ATOM 787 C C . LEU A 1 100 ? 5.251 6.771 -8.518 1.00 86.81 100 LEU A C 1
ATOM 789 O O . LEU A 1 100 ? 4.732 5.677 -8.691 1.00 86.81 100 LEU A O 1
ATOM 793 N N . GLN A 1 101 ? 4.943 7.828 -9.276 1.00 87.38 101 GLN A N 1
ATOM 794 C CA . GLN A 1 101 ? 3.926 7.770 -10.337 1.00 87.38 101 GLN A CA 1
ATOM 795 C C . GLN A 1 101 ? 4.338 6.851 -11.493 1.00 87.38 101 GLN A C 1
ATOM 797 O O . GLN A 1 101 ? 3.519 6.123 -12.046 1.00 87.38 101 GLN A O 1
ATOM 802 N N . GLU A 1 102 ? 5.617 6.878 -11.856 1.00 87.38 102 GLU A N 1
ATOM 803 C CA . GLU A 1 102 ? 6.149 6.043 -12.931 1.00 87.38 102 GLU A CA 1
ATOM 804 C C . GLU A 1 102 ? 6.326 4.604 -12.441 1.00 87.38 102 GLU A C 1
ATOM 806 O O . GLU A 1 102 ? 5.955 3.662 -13.138 1.00 87.38 102 GLU A O 1
ATOM 811 N N . ALA A 1 103 ? 6.775 4.424 -11.194 1.00 90.19 103 ALA A N 1
ATOM 812 C CA . ALA A 1 103 ? 6.809 3.116 -10.548 1.00 90.19 103 ALA A CA 1
ATOM 813 C C . ALA A 1 103 ? 5.413 2.463 -10.484 1.00 90.19 103 ALA A C 1
ATOM 815 O O . ALA A 1 103 ? 5.283 1.281 -10.805 1.00 90.19 103 ALA A O 1
ATOM 816 N N . GLU A 1 104 ? 4.362 3.225 -10.145 1.00 89.38 104 GLU A N 1
ATOM 817 C CA . GLU A 1 104 ? 2.968 2.752 -10.163 1.00 89.38 104 GLU A CA 1
ATOM 818 C C . GLU A 1 104 ? 2.592 2.209 -11.545 1.00 89.38 104 GLU A C 1
ATOM 820 O O . GLU A 1 104 ? 2.088 1.089 -11.633 1.00 89.38 104 GLU A O 1
ATOM 825 N N . TYR A 1 105 ? 2.892 2.948 -12.619 1.00 89.94 105 TYR A N 1
ATOM 826 C CA . TYR A 1 105 ? 2.624 2.502 -13.988 1.00 89.94 105 TYR A CA 1
ATOM 827 C C . TYR A 1 105 ? 3.279 1.147 -14.286 1.00 89.94 105 TYR A C 1
ATOM 829 O O . TYR A 1 105 ? 2.594 0.210 -14.703 1.00 89.94 105 TYR A O 1
ATOM 837 N N . HIS A 1 106 ? 4.576 0.992 -14.002 1.00 90.94 106 HIS A N 1
ATOM 838 C CA . HIS A 1 106 ? 5.253 -0.281 -14.255 1.00 90.94 106 HIS A CA 1
ATOM 839 C C . HIS A 1 106 ? 4.719 -1.420 -13.373 1.00 90.94 106 HIS A C 1
ATOM 841 O O . HIS A 1 106 ? 4.548 -2.536 -13.863 1.00 90.94 106 HIS A O 1
ATOM 847 N N . TYR A 1 107 ? 4.390 -1.167 -12.105 1.00 90.50 107 TYR A N 1
ATOM 848 C CA . TYR A 1 107 ? 3.802 -2.195 -11.242 1.00 90.50 107 TYR A CA 1
ATOM 849 C C . TYR A 1 107 ? 2.402 -2.637 -11.698 1.00 90.50 107 TYR A C 1
ATOM 851 O O . TYR A 1 107 ? 2.062 -3.818 -11.567 1.00 90.50 107 TYR A O 1
ATOM 859 N N . LEU A 1 108 ? 1.605 -1.728 -12.266 1.00 88.81 108 LEU A N 1
ATOM 860 C CA . LEU A 1 108 ? 0.297 -2.054 -12.836 1.00 88.81 108 LEU A CA 1
ATOM 861 C C . LEU A 1 108 ? 0.415 -2.878 -14.124 1.00 88.81 108 LEU A C 1
ATOM 863 O O . LEU A 1 108 ? -0.305 -3.869 -14.262 1.00 88.81 108 LEU A O 1
ATOM 867 N N . GLU A 1 109 ? 1.351 -2.536 -15.014 1.00 88.75 109 GLU A N 1
ATOM 868 C CA . GLU A 1 109 ? 1.654 -3.330 -16.218 1.00 88.75 109 GLU A CA 1
ATOM 869 C C . GLU A 1 10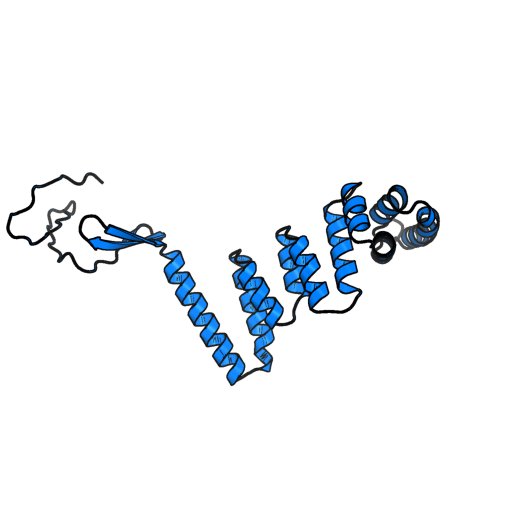9 ? 2.151 -4.743 -15.859 1.00 88.75 109 GLU A C 1
ATOM 871 O O . GLU A 1 109 ? 1.761 -5.728 -16.489 1.00 88.75 109 GLU A O 1
ATOM 876 N N . ALA A 1 110 ? 2.923 -4.878 -14.774 1.00 89.38 110 ALA A N 1
ATOM 877 C CA . ALA A 1 110 ? 3.326 -6.175 -14.225 1.00 89.38 110 ALA A CA 1
ATOM 878 C C . ALA A 1 110 ? 2.179 -6.954 -13.542 1.00 89.38 110 ALA A C 1
ATOM 880 O O . ALA A 1 110 ? 2.386 -8.090 -13.122 1.00 89.38 110 ALA A O 1
ATOM 881 N N . GLN A 1 111 ? 0.981 -6.368 -13.404 1.00 86.69 111 GLN A N 1
ATOM 882 C CA . GLN A 1 111 ? -0.161 -6.897 -12.638 1.00 86.69 111 GLN A CA 1
ATOM 883 C C . GLN A 1 111 ? 0.124 -7.139 -11.141 1.00 86.69 111 GLN A C 1
ATOM 885 O O . GLN A 1 111 ? -0.658 -7.798 -10.441 1.00 86.69 111 GLN A O 1
ATOM 890 N N . GLU A 1 112 ? 1.197 -6.546 -10.617 1.00 86.62 112 GLU A N 1
ATOM 891 C CA . GLU A 1 112 ? 1.678 -6.702 -9.244 1.00 86.62 112 GLU A CA 1
ATOM 892 C C . GLU A 1 112 ? 1.192 -5.556 -8.349 1.00 86.62 112 GLU A C 1
ATOM 894 O O . GLU A 1 112 ? 1.956 -4.830 -7.717 1.00 86.62 112 GLU A O 1
ATOM 899 N N . TRP A 1 113 ? -0.131 -5.429 -8.223 1.00 87.00 113 TRP A N 1
ATOM 900 C CA . TRP A 1 113 ? -0.781 -4.400 -7.396 1.00 87.00 113 TRP A CA 1
ATOM 901 C C . TRP A 1 113 ? -0.333 -4.409 -5.923 1.00 87.00 113 TRP A C 1
ATOM 903 O O . TRP A 1 113 ? -0.412 -3.391 -5.238 1.00 87.00 113 TRP A O 1
ATOM 913 N N . LYS A 1 114 ? 0.133 -5.554 -5.404 1.00 88.19 114 LYS A N 1
ATOM 914 C CA . LYS A 1 114 ? 0.663 -5.657 -4.034 1.00 88.19 114 LYS A CA 1
ATOM 915 C C . LYS A 1 114 ? 1.959 -4.867 -3.872 1.00 88.19 114 LYS A C 1
ATOM 917 O O . LYS A 1 114 ? 2.187 -4.315 -2.796 1.00 88.19 114 LYS A O 1
ATOM 922 N N . ALA A 1 115 ? 2.795 -4.825 -4.912 1.00 89.06 115 ALA A N 1
ATOM 923 C CA . ALA A 1 115 ? 4.005 -4.014 -4.924 1.00 89.06 115 ALA A CA 1
ATOM 924 C C . ALA A 1 115 ? 3.637 -2.526 -4.879 1.00 89.06 115 ALA A C 1
ATOM 926 O O . ALA A 1 115 ? 4.138 -1.820 -4.008 1.00 89.06 115 ALA A O 1
ATOM 927 N N . THR A 1 116 ? 2.656 -2.099 -5.684 1.00 89.25 116 THR A N 1
ATOM 928 C CA . THR A 1 116 ? 2.104 -0.734 -5.650 1.00 89.25 116 THR A CA 1
ATOM 929 C C . THR A 1 116 ? 1.593 -0.354 -4.259 1.00 89.25 116 THR A C 1
ATOM 931 O O . THR A 1 116 ? 2.023 0.642 -3.693 1.00 89.25 116 THR A O 1
ATOM 934 N N . VAL A 1 117 ? 0.754 -1.194 -3.639 1.00 89.25 117 VAL A N 1
ATOM 935 C CA . VAL A 1 117 ? 0.225 -0.934 -2.286 1.00 89.25 117 VAL A CA 1
ATOM 936 C C . VAL A 1 117 ? 1.343 -0.845 -1.242 1.00 89.25 117 VAL A C 1
ATOM 938 O O . VAL A 1 117 ? 1.270 -0.028 -0.324 1.00 89.25 117 VAL A O 1
ATOM 941 N N . ASN A 1 118 ? 2.374 -1.690 -1.345 1.00 89.75 118 ASN A N 1
ATOM 942 C CA . ASN A 1 118 ? 3.516 -1.648 -0.430 1.00 89.75 118 ASN A CA 1
ATOM 943 C C . ASN A 1 118 ? 4.348 -0.371 -0.606 1.00 89.75 118 ASN A C 1
ATOM 945 O O . ASN A 1 118 ? 4.752 0.215 0.403 1.00 89.75 118 ASN A O 1
ATOM 949 N N . MET A 1 119 ? 4.572 0.055 -1.849 1.00 90.00 119 MET A N 1
ATOM 950 C CA . MET A 1 119 ? 5.227 1.318 -2.183 1.00 90.00 119 MET A CA 1
ATOM 951 C C . MET A 1 119 ? 4.425 2.500 -1.619 1.00 90.00 119 MET A C 1
ATOM 953 O O . MET A 1 119 ? 4.958 3.298 -0.847 1.00 90.00 119 MET A O 1
ATOM 957 N N . ASP A 1 120 ? 3.127 2.580 -1.918 1.00 89.69 120 ASP A N 1
ATOM 958 C CA . ASP A 1 120 ? 2.253 3.669 -1.468 1.00 89.69 120 ASP A CA 1
ATOM 959 C C . ASP A 1 120 ? 2.181 3.750 0.057 1.00 89.69 120 ASP A C 1
ATOM 961 O O . ASP A 1 120 ? 2.304 4.828 0.642 1.00 89.69 120 ASP A O 1
ATOM 965 N N . ARG A 1 121 ? 2.060 2.596 0.726 1.00 90.00 121 ARG A N 1
ATOM 966 C CA . ARG A 1 121 ? 2.099 2.501 2.190 1.00 90.00 121 ARG A CA 1
ATOM 967 C C . ARG A 1 121 ? 3.393 3.075 2.758 1.00 90.00 121 ARG A C 1
ATOM 969 O O . ARG A 1 121 ? 3.349 3.787 3.760 1.00 90.00 121 ARG A O 1
ATOM 976 N N . SER A 1 122 ? 4.529 2.740 2.153 1.00 88.06 122 SER A N 1
ATOM 977 C CA . SER A 1 122 ? 5.848 3.174 2.630 1.00 88.06 122 SER A CA 1
ATOM 978 C C . SER A 1 122 ? 6.057 4.680 2.441 1.00 88.06 122 SER A C 1
ATOM 980 O O . SER A 1 122 ? 6.774 5.298 3.223 1.00 88.06 122 SER A O 1
ATOM 982 N N . ASN A 1 123 ? 5.358 5.280 1.473 1.00 86.88 123 ASN A N 1
ATOM 983 C CA . ASN A 1 123 ? 5.358 6.719 1.202 1.00 86.88 123 ASN A CA 1
ATOM 984 C C . ASN A 1 123 ? 4.191 7.480 1.868 1.00 86.88 123 ASN A C 1
ATOM 986 O O . ASN A 1 123 ? 4.082 8.696 1.729 1.00 86.88 123 ASN A O 1
ATOM 990 N N . GLY A 1 124 ? 3.312 6.787 2.602 1.00 86.88 124 GLY A N 1
ATOM 991 C CA . GLY A 1 124 ? 2.145 7.380 3.266 1.00 86.88 124 GLY A CA 1
ATOM 992 C C . GLY A 1 124 ? 0.988 7.766 2.331 1.00 86.88 124 GLY A C 1
ATOM 993 O O . GLY A 1 124 ? 0.051 8.435 2.773 1.00 86.88 124 GLY A O 1
ATOM 994 N N . LEU A 1 125 ? 1.015 7.332 1.068 1.00 88.88 125 LEU A N 1
ATOM 995 C CA . LEU A 1 125 ? 0.007 7.610 0.036 1.00 88.88 125 LEU A CA 1
ATOM 996 C C . LEU A 1 125 ? -1.184 6.642 0.124 1.00 88.88 125 LEU A C 1
ATOM 998 O O . LEU A 1 125 ? -1.506 5.904 -0.802 1.00 88.88 125 LEU A O 1
ATOM 1002 N N . TRP A 1 126 ? -1.864 6.632 1.268 1.00 89.31 126 TRP A N 1
ATOM 1003 C CA . TRP A 1 126 ? -2.905 5.641 1.557 1.00 89.31 126 TRP A CA 1
ATOM 1004 C C . TRP A 1 126 ? -4.161 5.723 0.676 1.00 89.31 126 TRP A C 1
ATOM 1006 O O . TRP A 1 126 ? -4.816 4.705 0.458 1.00 89.31 126 TRP A O 1
ATOM 1016 N N . GLU A 1 127 ? -4.499 6.910 0.168 1.00 87.75 127 GLU A N 1
ATOM 1017 C CA . GLU A 1 127 ? -5.639 7.102 -0.743 1.00 87.75 127 GLU A CA 1
ATOM 1018 C C . GLU A 1 127 ? -5.407 6.367 -2.077 1.00 87.75 127 GLU A C 1
ATOM 1020 O O . GLU A 1 127 ? -6.282 5.631 -2.543 1.00 87.75 127 GLU A O 1
ATOM 1025 N N . GLU A 1 128 ? -4.201 6.484 -2.644 1.00 85.69 128 GLU A N 1
ATOM 1026 C CA . GLU A 1 128 ? -3.804 5.783 -3.873 1.00 85.69 128 GLU A CA 1
ATOM 1027 C C . GLU A 1 128 ? -3.718 4.269 -3.624 1.00 85.69 128 GLU A C 1
ATOM 1029 O O . GLU A 1 128 ? -4.332 3.482 -4.357 1.00 85.69 128 GLU A O 1
ATOM 1034 N N . ALA A 1 129 ? -3.122 3.872 -2.490 1.00 86.25 129 ALA A N 1
ATOM 1035 C CA . ALA A 1 129 ? -3.041 2.474 -2.066 1.00 86.25 129 ALA A CA 1
ATOM 1036 C C . ALA A 1 129 ? -4.424 1.810 -1.962 1.00 86.25 129 ALA A C 1
ATOM 1038 O O . ALA A 1 129 ? -4.573 0.622 -2.247 1.00 86.25 129 ALA A O 1
ATOM 1039 N N . TYR A 1 130 ? -5.452 2.549 -1.531 1.00 86.00 130 TYR A N 1
ATOM 1040 C CA . TYR A 1 130 ? -6.818 2.035 -1.421 1.00 86.00 130 TYR A CA 1
ATOM 1041 C C . TYR A 1 130 ? -7.541 1.973 -2.778 1.00 86.00 130 TYR A C 1
ATOM 1043 O O . TYR A 1 130 ? -8.384 1.094 -2.998 1.00 86.00 130 TYR A O 1
ATOM 1051 N N . ARG A 1 131 ? -7.203 2.871 -3.712 1.00 86.38 131 ARG A N 1
ATOM 1052 C CA . ARG A 1 131 ? -7.792 2.933 -5.058 1.00 86.38 131 ARG A CA 1
ATOM 1053 C C . ARG A 1 131 ? -7.370 1.749 -5.928 1.00 86.38 131 ARG A C 1
ATOM 1055 O O . ARG A 1 131 ? -8.228 1.131 -6.563 1.00 86.38 131 ARG A O 1
ATOM 1062 N N . VAL A 1 132 ? -6.078 1.424 -5.941 1.00 82.69 132 VAL A N 1
ATOM 10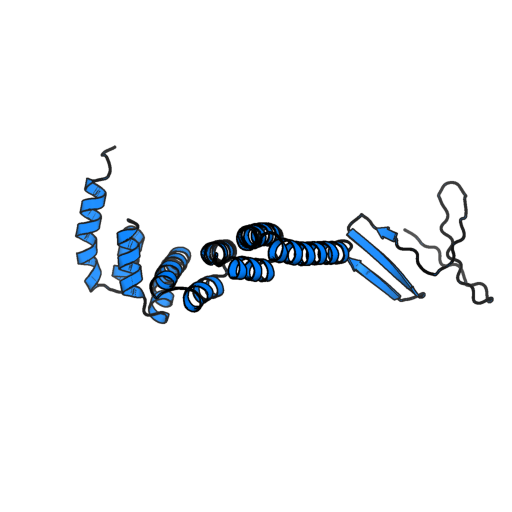63 C CA . VAL A 1 132 ? -5.486 0.424 -6.849 1.00 82.69 132 VAL A CA 1
ATOM 1064 C C . VAL A 1 132 ? -6.141 -0.970 -6.722 1.00 82.69 132 VAL A C 1
ATOM 1066 O O . VAL A 1 132 ? -6.614 -1.505 -7.731 1.00 82.69 132 VAL A O 1
ATOM 1069 N N . PRO A 1 133 ? -6.300 -1.562 -5.519 1.00 79.38 133 PRO A N 1
ATOM 1070 C CA . PRO A 1 133 ? -6.946 -2.865 -5.358 1.00 79.38 133 PRO A CA 1
ATOM 1071 C C . PRO A 1 133 ? -8.404 -2.872 -5.810 1.00 79.38 133 PRO A C 1
ATOM 1073 O O . PRO A 1 133 ? -8.868 -3.878 -6.340 1.00 79.38 133 PRO A O 1
ATOM 1076 N N . LYS A 1 134 ? -9.126 -1.759 -5.619 1.00 74.38 134 LYS A N 1
ATOM 1077 C CA . LYS A 1 134 ? -10.544 -1.638 -5.982 1.00 74.38 134 LYS A CA 1
ATOM 1078 C C . LYS A 1 134 ? -10.759 -1.682 -7.498 1.00 74.38 134 LYS A C 1
ATOM 1080 O O . LYS A 1 134 ? -11.808 -2.145 -7.938 1.00 74.38 134 LYS A O 1
ATOM 1085 N N . ALA A 1 135 ? -9.787 -1.207 -8.276 1.00 73.62 135 ALA A N 1
ATOM 1086 C CA . ALA A 1 135 ? -9.841 -1.215 -9.735 1.00 73.62 135 ALA A CA 1
ATOM 1087 C C . ALA A 1 135 ? -9.439 -2.571 -10.342 1.00 73.62 135 ALA A C 1
ATOM 1089 O O . ALA A 1 135 ? -10.019 -2.980 -11.346 1.00 73.62 135 ALA A O 1
ATOM 1090 N N . HIS A 1 136 ? -8.477 -3.278 -9.735 1.00 65.69 136 HIS A N 1
ATOM 1091 C CA . HIS A 1 136 ? -7.802 -4.404 -10.394 1.00 65.69 136 HIS A CA 1
ATOM 1092 C C . HIS A 1 136 ? -8.113 -5.803 -9.825 1.00 65.69 136 HIS A C 1
ATOM 1094 O O . HIS A 1 136 ? -7.863 -6.789 -10.524 1.00 65.69 136 HIS A O 1
ATOM 1100 N N . ARG A 1 137 ? -8.662 -5.958 -8.603 1.00 66.25 137 ARG A N 1
ATOM 1101 C CA . ARG A 1 137 ? -8.981 -7.287 -8.020 1.00 66.25 137 ARG A CA 1
ATOM 1102 C C . ARG A 1 137 ? -10.171 -7.271 -7.040 1.00 66.25 137 ARG A C 1
ATOM 1104 O O . ARG A 1 137 ? -10.607 -6.234 -6.561 1.00 66.25 137 ARG A O 1
ATOM 1111 N N . GLY A 1 138 ? -10.697 -8.473 -6.772 1.00 63.25 138 GLY A N 1
ATOM 1112 C CA . GLY A 1 138 ? -11.967 -8.757 -6.090 1.00 63.25 138 GLY A CA 1
ATOM 1113 C C . GLY A 1 138 ? -12.182 -8.135 -4.703 1.00 63.25 138 GLY A C 1
ATOM 1114 O O . GLY A 1 138 ? -11.276 -7.604 -4.064 1.00 63.25 138 GLY A O 1
ATOM 1115 N N . ALA A 1 139 ? -13.430 -8.242 -4.240 1.00 66.06 139 ALA A N 1
ATOM 1116 C CA . ALA A 1 139 ? -14.035 -7.484 -3.142 1.00 66.06 139 ALA A CA 1
ATOM 1117 C C . ALA A 1 139 ? -13.343 -7.554 -1.762 1.00 66.06 139 ALA A C 1
ATOM 1119 O O . ALA A 1 139 ? -13.770 -6.847 -0.857 1.00 66.06 139 ALA A O 1
ATOM 1120 N N . ASP A 1 140 ? -12.290 -8.348 -1.576 1.00 78.00 140 ASP A N 1
ATOM 1121 C CA . ASP A 1 140 ? -11.608 -8.488 -0.284 1.00 78.00 140 ASP A CA 1
ATOM 1122 C C . ASP A 1 140 ? -10.237 -7.798 -0.225 1.00 78.00 140 ASP A C 1
ATOM 1124 O O . ASP A 1 140 ? -9.791 -7.415 0.856 1.00 78.00 140 ASP A O 1
ATOM 1128 N N . ALA A 1 141 ? -9.587 -7.533 -1.365 1.00 81.44 141 ALA A N 1
ATOM 1129 C CA . ALA A 1 141 ? -8.258 -6.908 -1.373 1.00 81.44 141 ALA A CA 1
ATOM 1130 C C . ALA A 1 141 ? -8.285 -5.479 -0.800 1.00 81.44 141 ALA A C 1
ATOM 1132 O O . ALA A 1 141 ? -7.429 -5.101 0.000 1.00 81.44 141 ALA A O 1
ATOM 1133 N N . HIS A 1 142 ? -9.315 -4.701 -1.142 1.00 83.25 142 HIS A N 1
ATOM 1134 C CA . HIS A 1 142 ? -9.486 -3.347 -0.613 1.00 83.25 142 HIS A CA 1
ATOM 1135 C C . HIS A 1 142 ? -9.805 -3.339 0.894 1.00 83.25 142 HIS A C 1
ATOM 1137 O O . HIS A 1 142 ? -9.407 -2.405 1.588 1.00 83.25 142 HIS A O 1
ATOM 1143 N N . LYS A 1 143 ? -10.464 -4.384 1.427 1.00 88.19 143 LYS A N 1
ATOM 1144 C CA . LYS A 1 143 ? -10.739 -4.516 2.871 1.00 88.19 143 LYS A CA 1
ATOM 1145 C C . LYS A 1 143 ? -9.444 -4.674 3.662 1.00 88.19 143 LYS A C 1
ATOM 1147 O O . LYS A 1 143 ? -9.277 -4.029 4.695 1.00 88.19 143 LYS A O 1
ATOM 1152 N N . HIS A 1 144 ? -8.506 -5.464 3.138 1.00 87.12 144 HIS A N 1
ATOM 1153 C CA . HIS A 1 144 ? -7.189 -5.627 3.746 1.00 87.12 144 HIS A CA 1
ATOM 1154 C C . HIS A 1 144 ? -6.393 -4.311 3.761 1.00 87.12 144 HIS A C 1
ATOM 1156 O O . HIS A 1 144 ? -5.833 -3.941 4.793 1.00 87.12 144 HIS A O 1
ATOM 1162 N N . VAL A 1 145 ? -6.392 -3.554 2.657 1.00 89.44 145 VAL A N 1
ATOM 1163 C CA . VAL A 1 145 ? -5.706 -2.248 2.609 1.00 89.44 145 VAL A CA 1
ATOM 1164 C C . VAL A 1 145 ? -6.364 -1.223 3.537 1.00 89.44 145 VAL A C 1
ATOM 1166 O O . VAL A 1 145 ? -5.656 -0.515 4.252 1.00 89.44 145 VAL A O 1
ATOM 1169 N N . ALA A 1 146 ? -7.698 -1.190 3.614 1.00 89.56 146 ALA A N 1
ATOM 1170 C CA . ALA A 1 146 ? -8.412 -0.340 4.570 1.00 89.56 146 ALA A CA 1
ATOM 1171 C C . ALA A 1 146 ? -8.053 -0.669 6.028 1.00 89.56 146 ALA A C 1
ATOM 1173 O O . ALA A 1 146 ? -7.876 0.245 6.833 1.00 89.56 146 ALA A O 1
ATOM 1174 N N . TYR A 1 147 ? -7.904 -1.955 6.367 1.00 90.25 147 TYR A N 1
ATOM 1175 C CA . TYR A 1 147 ? -7.420 -2.378 7.683 1.00 90.25 147 TYR A CA 1
ATOM 1176 C C . TYR A 1 147 ? -6.002 -1.855 7.962 1.00 90.25 147 TYR A C 1
ATOM 1178 O O . TYR A 1 147 ? -5.760 -1.287 9.027 1.00 90.25 147 TYR A O 1
ATOM 1186 N N . LEU A 1 148 ? -5.073 -1.998 7.010 1.00 90.31 148 LEU A N 1
ATOM 1187 C CA . LEU A 1 148 ? -3.697 -1.512 7.168 1.00 90.31 148 LEU A CA 1
ATOM 1188 C C . LEU A 1 148 ? -3.639 0.011 7.346 1.00 90.31 148 LEU A C 1
ATOM 1190 O O . LEU A 1 148 ? -2.896 0.495 8.200 1.00 90.31 148 LEU A O 1
ATOM 1194 N N . TRP A 1 149 ? -4.458 0.750 6.598 1.00 91.75 149 TRP A N 1
ATOM 1195 C CA . TRP A 1 149 ? -4.571 2.202 6.726 1.00 91.75 149 TRP A CA 1
ATOM 1196 C C . TRP A 1 149 ? -5.163 2.613 8.080 1.00 91.75 149 TRP A C 1
ATOM 1198 O O . TRP A 1 149 ? -4.661 3.506 8.760 1.00 91.75 149 TRP A O 1
ATOM 1208 N N . ALA A 1 150 ? -6.203 1.917 8.537 1.00 91.44 150 ALA A N 1
ATOM 1209 C CA . ALA A 1 150 ? -6.764 2.143 9.863 1.00 91.44 150 ALA A CA 1
ATOM 1210 C C . ALA A 1 150 ? -5.720 1.883 10.965 1.00 91.44 150 ALA A C 1
ATOM 1212 O O . ALA A 1 150 ? -5.609 2.672 11.905 1.00 91.44 150 ALA A O 1
ATOM 1213 N N . LYS A 1 151 ? -4.917 0.822 10.819 1.00 90.12 151 LYS A N 1
ATOM 1214 C CA . LYS A 1 151 ? -3.846 0.465 11.757 1.00 90.12 151 LYS A CA 1
ATOM 1215 C C . LYS A 1 151 ? -2.730 1.510 11.804 1.00 90.12 151 LYS A C 1
ATOM 1217 O O . LYS A 1 151 ? -2.190 1.749 12.879 1.00 90.12 151 LYS A O 1
ATOM 1222 N N . SER A 1 152 ? -2.394 2.150 10.681 1.00 90.38 152 SER A N 1
ATOM 1223 C CA . SER A 1 152 ? -1.379 3.212 10.666 1.00 90.38 152 SER A CA 1
ATOM 1224 C C . SER A 1 152 ? -1.854 4.508 11.328 1.00 90.38 152 SER A C 1
ATOM 1226 O O . SER A 1 152 ? -1.029 5.280 11.804 1.00 90.38 152 SER A O 1
ATOM 1228 N N . LEU A 1 153 ? -3.167 4.764 11.344 1.00 89.38 153 LEU A N 1
ATOM 1229 C CA . LEU A 1 153 ? -3.761 5.937 11.993 1.00 89.38 153 LEU A CA 1
ATOM 1230 C C . LEU A 1 153 ? -3.999 5.724 13.496 1.00 89.38 153 LEU A C 1
ATOM 1232 O O . LEU A 1 153 ? -3.757 6.637 14.282 1.00 89.38 153 LEU A O 1
ATOM 1236 N N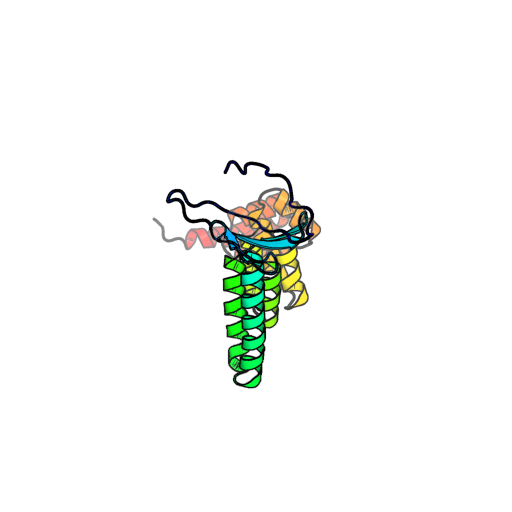 . GLY A 1 154 ? -4.507 4.546 13.880 1.00 86.69 154 GLY A N 1
ATOM 1237 C CA . GLY A 1 154 ? -4.894 4.215 15.256 1.00 86.69 154 GLY A CA 1
ATOM 1238 C C . GLY A 1 154 ? -6.059 5.054 15.807 1.00 86.69 154 GLY A C 1
ATOM 1239 O O . GLY A 1 154 ? -6.560 5.988 15.161 1.00 86.69 154 GLY A O 1
ATOM 1240 N N . GLY A 1 155 ? -6.531 4.727 17.013 1.00 87.75 155 GLY A N 1
ATOM 1241 C CA . GLY A 1 155 ? -7.419 5.617 17.759 1.00 87.75 155 GLY A CA 1
ATOM 1242 C C . GLY A 1 155 ? -8.779 5.873 17.119 1.00 87.75 155 GLY A C 1
ATOM 1243 O O . GLY A 1 155 ? -9.275 5.152 16.250 1.00 87.75 155 GLY A O 1
ATOM 1244 N N . ALA A 1 156 ? -9.367 7.003 17.507 1.00 87.69 156 ALA A N 1
ATOM 1245 C CA . ALA A 1 156 ? -10.609 7.506 16.929 1.00 87.69 156 ALA A CA 1
ATOM 1246 C C . ALA A 1 156 ? -10.486 7.844 15.428 1.00 87.69 156 ALA A C 1
ATOM 1248 O O . ALA A 1 156 ? -11.483 7.796 14.706 1.00 87.69 156 ALA A O 1
ATOM 1249 N N . SER A 1 157 ? -9.283 8.168 14.939 1.00 89.88 157 SER A N 1
ATOM 1250 C CA . SER A 1 157 ? -9.031 8.455 13.519 1.00 89.88 157 SER A CA 1
ATOM 1251 C C . SER A 1 157 ? -9.268 7.224 12.647 1.00 89.88 157 SER A C 1
ATOM 1253 O O . SER A 1 157 ? -9.949 7.324 11.624 1.00 89.88 157 SER A O 1
ATOM 1255 N N . SER A 1 158 ? -8.796 6.057 13.098 1.00 89.31 158 SER A N 1
ATOM 1256 C CA . SER A 1 158 ? -9.039 4.774 12.432 1.00 89.31 158 SER A CA 1
ATOM 1257 C C . SER A 1 158 ? -10.540 4.469 12.303 1.00 89.31 158 SER A C 1
ATOM 1259 O O . SER A 1 158 ? -11.026 4.130 11.225 1.00 89.31 158 SER A O 1
ATOM 1261 N N . VAL A 1 159 ? -11.310 4.706 13.370 1.00 89.19 159 VAL A N 1
ATOM 1262 C CA . VAL A 1 159 ? -12.760 4.469 13.415 1.00 89.19 159 VAL A CA 1
ATOM 1263 C C . VAL A 1 159 ? -13.516 5.412 12.487 1.00 89.19 159 VAL A C 1
ATOM 1265 O O . VAL A 1 159 ? -14.433 4.980 11.785 1.00 89.19 159 VAL A O 1
ATOM 1268 N N . ARG A 1 160 ? -13.137 6.696 12.445 1.00 91.50 160 ARG A N 1
ATOM 1269 C CA . ARG A 1 160 ? -13.748 7.683 11.539 1.00 91.50 160 ARG A CA 1
ATOM 1270 C C . ARG A 1 160 ? -13.518 7.316 10.075 1.00 91.50 160 ARG A C 1
ATOM 1272 O O . ARG A 1 160 ? -14.465 7.377 9.291 1.00 91.50 160 ARG A O 1
ATOM 1279 N N . LEU A 1 161 ? -12.299 6.900 9.726 1.00 91.56 161 LEU A N 1
ATOM 1280 C CA . LEU A 1 161 ? -11.972 6.421 8.383 1.00 91.56 161 LEU A CA 1
ATOM 1281 C C . LEU A 1 161 ? -12.807 5.185 8.024 1.00 91.56 161 LEU A C 1
ATOM 1283 O O . LEU A 1 161 ? -13.530 5.199 7.031 1.00 91.56 161 LEU A O 1
ATOM 1287 N N . LEU A 1 162 ? -12.771 4.145 8.861 1.00 90.81 162 LEU A N 1
ATOM 1288 C CA . LEU A 1 162 ? -13.513 2.903 8.622 1.00 90.81 162 LEU A CA 1
ATOM 1289 C C . LEU A 1 162 ? -15.028 3.124 8.566 1.00 90.81 162 LEU A C 1
ATOM 1291 O O . LEU A 1 162 ? -15.719 2.434 7.821 1.00 90.81 162 LEU A O 1
ATOM 1295 N N . THR A 1 163 ? -15.542 4.107 9.308 1.00 90.94 163 THR A N 1
ATOM 1296 C CA . THR A 1 163 ? -16.954 4.505 9.255 1.00 90.94 163 THR A CA 1
ATOM 1297 C C . THR A 1 163 ? -17.316 5.173 7.941 1.00 90.94 163 THR A C 1
ATOM 1299 O O . THR A 1 163 ? -18.353 4.849 7.368 1.00 90.94 163 THR A O 1
ATOM 1302 N N . LYS A 1 164 ? -16.446 6.041 7.416 1.00 91.31 164 LYS A N 1
ATOM 1303 C CA . LYS A 1 164 ? -16.622 6.631 6.083 1.00 91.31 164 LYS A CA 1
ATOM 1304 C C . LYS A 1 164 ? -16.605 5.563 4.984 1.00 91.31 164 LYS A C 1
ATOM 1306 O O . LYS A 1 164 ? -17.336 5.689 4.008 1.00 91.31 164 LYS A O 1
ATOM 1311 N N . LEU A 1 165 ? -15.783 4.526 5.146 1.00 88.62 165 LEU A N 1
ATOM 1312 C CA . LEU A 1 165 ? -15.673 3.419 4.192 1.00 88.62 165 LEU A CA 1
ATOM 1313 C C . LEU A 1 165 ? -16.765 2.346 4.364 1.00 88.62 165 LEU A C 1
ATOM 1315 O O . LEU A 1 165 ? -16.948 1.535 3.462 1.00 88.62 165 LEU A O 1
ATOM 1319 N N . GLY A 1 166 ? -17.484 2.324 5.493 1.00 88.94 166 GLY A N 1
ATOM 1320 C CA . GLY A 1 166 ? -18.471 1.286 5.819 1.00 88.94 166 GLY A CA 1
ATOM 1321 C C . GLY A 1 166 ? -17.857 -0.094 6.098 1.00 88.94 166 GLY A C 1
ATOM 1322 O O . GLY A 1 166 ? -18.513 -1.112 5.896 1.00 88.94 166 GLY A O 1
ATOM 1323 N N . LEU A 1 167 ? -16.588 -0.142 6.524 1.00 88.62 167 LEU A N 1
ATOM 1324 C CA . LEU A 1 167 ? -15.796 -1.373 6.674 1.00 88.62 167 LEU A CA 1
ATOM 1325 C C . LEU A 1 167 ? -15.457 -1.710 8.138 1.00 88.62 167 LEU A C 1
ATOM 1327 O O . LEU A 1 167 ? -14.502 -2.440 8.394 1.00 88.62 167 LEU A O 1
ATOM 1331 N N . GLN A 1 168 ? -16.214 -1.208 9.120 1.00 89.06 168 GLN A N 1
ATOM 1332 C CA . GLN A 1 168 ? -15.873 -1.394 10.540 1.00 89.06 168 GLN A CA 1
ATOM 1333 C C . GLN A 1 168 ? -15.897 -2.869 10.960 1.00 89.06 168 GLN A C 1
ATOM 1335 O O . GLN A 1 168 ? -14.967 -3.336 11.610 1.00 89.06 168 GLN A O 1
ATOM 1340 N N . ALA A 1 169 ? -16.943 -3.608 10.572 1.00 87.06 169 ALA A N 1
ATOM 1341 C CA . ALA A 1 169 ? -17.086 -5.016 10.942 1.00 87.06 169 ALA A CA 1
ATOM 1342 C C . ALA A 1 169 ? -15.969 -5.866 10.326 1.00 87.06 169 ALA A C 1
ATOM 1344 O O . ALA A 1 169 ? -15.322 -6.618 11.045 1.00 87.06 169 ALA A O 1
ATOM 1345 N N . ALA A 1 170 ? -15.692 -5.658 9.034 1.00 88.50 170 ALA A N 1
ATOM 1346 C CA . ALA A 1 170 ? -14.625 -6.346 8.314 1.00 88.50 170 ALA A CA 1
ATOM 1347 C C . ALA A 1 170 ? -13.231 -6.033 8.881 1.00 88.50 170 ALA A C 1
ATOM 1349 O O . ALA A 1 170 ? -12.375 -6.909 8.906 1.00 88.50 170 ALA A O 1
ATOM 1350 N N . ALA A 1 171 ? -12.992 -4.803 9.349 1.00 88.38 171 ALA A N 1
ATOM 1351 C CA . ALA A 1 171 ? -11.721 -4.430 9.965 1.00 88.38 171 ALA A CA 1
ATOM 1352 C C . ALA A 1 171 ? -11.509 -5.087 11.338 1.00 88.38 171 ALA A C 1
ATOM 1354 O O . ALA A 1 171 ? -10.381 -5.459 11.652 1.00 88.38 171 ALA A O 1
ATOM 1355 N N . VAL A 1 172 ? -12.572 -5.249 12.139 1.00 88.81 172 VAL A N 1
ATOM 1356 C CA . VAL A 1 172 ? -12.513 -5.990 13.413 1.00 88.81 172 VAL A CA 1
ATOM 1357 C C . VAL A 1 172 ? -12.224 -7.468 13.159 1.00 88.81 172 VAL A C 1
ATOM 1359 O O . VAL A 1 172 ? -11.323 -8.017 13.786 1.00 88.81 172 VAL A O 1
ATOM 1362 N N . ASP A 1 173 ? -12.921 -8.077 12.198 1.00 87.81 173 ASP A N 1
ATOM 1363 C CA . ASP A 1 173 ? -12.725 -9.488 11.848 1.00 87.81 173 ASP A CA 1
ATOM 1364 C C . ASP A 1 173 ? -11.293 -9.719 11.325 1.00 87.81 173 ASP A C 1
ATOM 1366 O O . ASP A 1 173 ? -10.568 -10.559 11.852 1.00 87.81 173 ASP A O 1
ATOM 1370 N N . HIS A 1 174 ? -10.804 -8.863 10.417 1.00 88.44 174 HIS A N 1
ATOM 1371 C CA . HIS A 1 174 ? -9.407 -8.908 9.968 1.00 88.44 174 HIS A CA 1
ATOM 1372 C C . HIS A 1 174 ? -8.392 -8.688 11.098 1.00 88.44 174 HIS A C 1
ATOM 1374 O O . HIS A 1 174 ? -7.297 -9.252 11.055 1.00 88.44 174 HIS A O 1
ATOM 1380 N N . ALA A 1 175 ? -8.693 -7.845 12.087 1.00 87.69 175 ALA A N 1
ATOM 1381 C CA . ALA A 1 175 ? -7.806 -7.643 13.228 1.00 87.69 175 ALA A CA 1
ATOM 1382 C C . ALA A 1 175 ? -7.714 -8.908 14.094 1.00 87.69 175 ALA A C 1
ATOM 1384 O O . ALA A 1 175 ? -6.617 -9.239 14.550 1.00 87.69 175 ALA A O 1
ATOM 1385 N N . ALA A 1 176 ? -8.833 -9.614 14.280 1.00 86.81 176 ALA A N 1
ATOM 1386 C CA . ALA A 1 176 ? -8.893 -10.883 14.998 1.00 86.81 176 ALA A CA 1
ATOM 1387 C C . ALA A 1 176 ? -8.146 -11.998 14.250 1.00 86.81 176 ALA A C 1
ATOM 1389 O O . ALA A 1 176 ? -7.327 -12.683 14.861 1.00 86.81 176 ALA A O 1
ATOM 1390 N N . ASP A 1 177 ? -8.337 -12.107 12.931 1.00 87.56 177 ASP A N 1
ATOM 1391 C CA . ASP A 1 177 ? -7.648 -13.092 12.083 1.00 87.56 177 ASP A CA 1
ATOM 1392 C C . ASP A 1 177 ? -6.121 -12.915 12.097 1.00 87.56 177 ASP A C 1
ATOM 1394 O O . ASP A 1 177 ? -5.368 -13.884 12.051 1.00 87.56 177 ASP A O 1
ATOM 1398 N N . ASN A 1 178 ? -5.647 -11.666 12.188 1.00 86.25 178 ASN A N 1
ATOM 1399 C CA . ASN A 1 178 ? -4.221 -11.337 12.284 1.00 86.25 178 ASN A CA 1
ATOM 1400 C C . ASN A 1 178 ? -3.682 -11.362 13.729 1.00 86.25 178 ASN A C 1
ATOM 1402 O O . ASN A 1 178 ? -2.587 -10.850 13.978 1.00 86.25 178 ASN A O 1
ATOM 1406 N N . CYS A 1 179 ? -4.450 -11.881 14.694 1.00 86.19 179 CYS A N 1
ATOM 1407 C CA . CYS A 1 179 ? -4.114 -11.914 16.123 1.00 86.19 179 CYS A CA 1
ATOM 1408 C C . CYS A 1 179 ? -3.775 -10.535 16.731 1.00 86.19 179 CYS A C 1
ATOM 1410 O O . CYS A 1 179 ? -3.119 -10.429 17.768 1.00 86.19 179 CYS A O 1
ATOM 1412 N N . SER A 1 180 ? -4.225 -9.448 16.102 1.00 86.88 180 SER A N 1
ATOM 1413 C CA . SER A 1 180 ? -3.972 -8.070 16.525 1.00 86.88 180 SER A CA 1
ATOM 1414 C C . SER A 1 180 ? -5.061 -7.605 17.496 1.00 86.88 180 SER A C 1
ATOM 1416 O O . SER A 1 180 ? -5.754 -6.615 17.243 1.00 86.88 180 SER A O 1
ATOM 1418 N N . PHE A 1 181 ? -5.214 -8.330 18.607 1.00 86.12 181 PHE A N 1
ATOM 1419 C CA . PHE A 1 181 ? -6.353 -8.192 19.519 1.00 86.12 181 PHE A CA 1
ATOM 1420 C C . PHE A 1 181 ? -6.456 -6.830 20.205 1.00 86.12 181 PHE A C 1
ATOM 1422 O O . PHE A 1 181 ? -7.567 -6.351 20.393 1.00 86.12 181 PHE A O 1
ATOM 1429 N N . GLU A 1 182 ? -5.338 -6.166 20.507 1.00 87.25 182 GLU A N 1
ATOM 1430 C CA . GLU A 1 182 ? -5.363 -4.827 21.118 1.00 87.25 182 GLU A CA 1
ATOM 1431 C C . GLU A 1 182 ? -6.109 -3.823 20.224 1.00 87.25 182 GLU A C 1
ATOM 1433 O O . GLU A 1 182 ? -7.054 -3.157 20.646 1.00 87.25 182 GLU A O 1
ATOM 1438 N N . PHE A 1 183 ? -5.763 -3.814 18.936 1.00 87.25 183 PHE A N 1
ATOM 1439 C CA . PHE A 1 183 ? -6.430 -2.988 17.933 1.00 87.25 183 PHE A CA 1
ATOM 1440 C C . PHE A 1 183 ? -7.871 -3.457 17.662 1.00 87.25 183 PHE A C 1
ATOM 1442 O O . PHE A 1 183 ? -8.764 -2.635 17.460 1.00 87.25 183 PHE A O 1
ATOM 1449 N N . ALA A 1 184 ? -8.134 -4.769 17.709 1.00 87.25 184 ALA A N 1
ATOM 1450 C CA . ALA A 1 184 ? -9.487 -5.315 17.570 1.00 87.25 184 ALA A CA 1
ATOM 1451 C C . ALA A 1 184 ? -10.414 -4.862 18.716 1.00 87.25 184 ALA A C 1
ATOM 1453 O O . ALA A 1 184 ? -11.563 -4.479 18.471 1.00 87.25 184 ALA A O 1
ATOM 1454 N N . PHE A 1 185 ? -9.921 -4.856 19.960 1.00 87.56 185 PHE A N 1
ATOM 1455 C CA . PHE A 1 185 ? -10.655 -4.359 21.125 1.00 87.56 185 PHE A CA 1
ATOM 1456 C C . PHE A 1 185 ? -10.859 -2.851 21.065 1.00 87.56 185 PHE A C 1
ATOM 1458 O O . PHE A 1 185 ? -11.953 -2.376 21.374 1.00 87.56 185 PHE A O 1
ATOM 1465 N N . GLU A 1 186 ? -9.846 -2.098 20.646 1.00 87.12 186 GLU A N 1
ATOM 1466 C CA . GLU A 1 186 ? -9.956 -0.655 20.448 1.00 87.12 186 GLU A CA 1
ATOM 1467 C C . GLU A 1 186 ? -11.063 -0.317 19.435 1.00 87.12 186 GLU A C 1
ATOM 1469 O O . GLU A 1 186 ? -12.000 0.423 19.757 1.00 87.12 186 GLU A O 1
ATOM 1474 N N . LEU A 1 187 ? -11.029 -0.938 18.251 1.00 86.81 187 LEU A N 1
ATOM 1475 C CA . LEU A 1 187 ? -12.057 -0.766 17.224 1.00 86.81 187 LEU A CA 1
ATOM 1476 C C . LEU A 1 187 ? -13.441 -1.217 17.705 1.00 86.81 187 LEU A C 1
ATOM 1478 O O . LEU A 1 187 ? -14.424 -0.508 17.488 1.00 86.81 187 LEU A O 1
ATOM 1482 N N . SER A 1 188 ? -13.541 -2.358 18.391 1.00 87.38 188 SER A N 1
ATOM 1483 C CA . SER A 1 188 ? -14.820 -2.866 18.909 1.00 87.38 188 SER A CA 1
ATOM 1484 C C . SER A 1 188 ? -15.426 -1.914 19.941 1.00 87.38 188 SER A C 1
ATOM 1486 O O . SER A 1 188 ? -16.600 -1.559 19.853 1.00 87.38 188 SER A O 1
ATOM 1488 N N . ARG A 1 189 ? -14.628 -1.403 20.882 1.00 86.38 189 ARG A N 1
ATOM 1489 C CA . ARG A 1 189 ? -15.111 -0.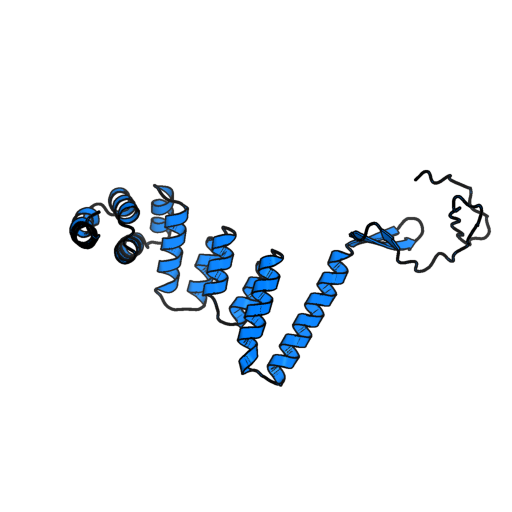481 21.924 1.00 86.38 189 ARG A CA 1
ATOM 1490 C C . ARG A 1 189 ? -15.587 0.854 21.352 1.00 86.38 189 ARG A C 1
ATOM 1492 O O . ARG A 1 189 ? -16.553 1.424 21.868 1.00 86.38 189 ARG A O 1
ATOM 1499 N N . LEU A 1 190 ? -14.909 1.349 20.319 1.00 85.06 190 LEU A N 1
ATOM 1500 C CA . LEU A 1 190 ? -15.174 2.662 19.732 1.00 85.06 190 LEU A CA 1
ATOM 1501 C C . LEU A 1 190 ? -16.236 2.632 18.623 1.00 85.06 190 LEU A C 1
ATOM 1503 O O . LEU A 1 190 ? -17.023 3.570 18.525 1.00 85.06 190 LEU A O 1
ATOM 1507 N N . ALA A 1 191 ? -16.275 1.579 17.803 1.00 80.75 191 ALA A N 1
ATOM 1508 C CA . ALA A 1 191 ? -17.136 1.494 16.621 1.00 80.75 191 ALA A CA 1
ATOM 1509 C C . ALA A 1 191 ? -18.294 0.494 16.771 1.00 80.75 191 ALA A C 1
ATOM 1511 O O . ALA A 1 191 ? -19.401 0.766 16.311 1.00 80.75 191 ALA A O 1
ATOM 1512 N N . LEU A 1 192 ? -18.060 -0.667 17.397 1.00 81.94 192 LEU A N 1
ATOM 1513 C CA . LEU A 1 192 ? -18.982 -1.812 17.388 1.00 81.94 192 LEU A CA 1
ATOM 1514 C C . LEU A 1 192 ? -19.060 -2.480 18.764 1.00 81.94 192 LEU A C 1
ATOM 1516 O O . LEU A 1 192 ? -18.612 -3.610 18.955 1.00 81.94 192 LEU A O 1
ATOM 1520 N N . LYS A 1 193 ? -19.668 -1.788 19.736 1.00 79.88 193 LYS A N 1
ATOM 1521 C CA . LYS A 1 193 ? -19.710 -2.245 21.140 1.00 79.88 193 LYS A CA 1
ATOM 1522 C C . LYS A 1 193 ? -20.253 -3.669 21.307 1.00 79.88 193 LYS A C 1
ATOM 1524 O O . LYS A 1 193 ? -19.812 -4.374 22.210 1.00 79.88 193 LYS A O 1
ATOM 1529 N N . HIS A 1 194 ? -21.163 -4.097 20.430 1.00 82.06 194 HIS A N 1
ATOM 1530 C CA . HIS A 1 194 ? -21.747 -5.440 20.438 1.00 82.06 194 HIS A CA 1
ATOM 1531 C C . HIS A 1 194 ? -20.767 -6.553 20.031 1.00 82.06 194 HIS A C 1
ATOM 1533 O O . HIS A 1 194 ? -20.963 -7.679 20.469 1.00 82.06 194 HIS A O 1
ATOM 1539 N N . LYS A 1 195 ? -19.710 -6.257 19.257 1.00 78.19 195 LYS A N 1
ATOM 1540 C CA . LYS A 1 195 ? -18.680 -7.240 18.864 1.00 78.19 195 LYS A CA 1
ATOM 1541 C C . LYS A 1 195 ? -17.613 -7.470 19.938 1.00 78.19 195 LYS A C 1
ATOM 1543 O O . LYS A 1 195 ? -16.925 -8.480 19.911 1.00 78.19 195 LYS A O 1
ATOM 1548 N N . THR A 1 196 ? -17.489 -6.576 20.920 1.00 79.12 196 THR A N 1
ATOM 1549 C CA . THR A 1 196 ? -16.539 -6.722 22.042 1.00 79.12 196 THR A CA 1
ATOM 1550 C C . THR A 1 196 ? -16.599 -8.096 22.735 1.00 79.12 196 THR A C 1
ATOM 1552 O O . THR A 1 196 ? -15.540 -8.702 22.894 1.00 79.12 196 THR A O 1
ATOM 1555 N N . PRO A 1 197 ? -17.782 -8.633 23.118 1.00 81.25 197 PRO A N 1
ATOM 1556 C CA . PRO A 1 197 ? -17.870 -9.959 23.726 1.00 81.25 197 PRO A CA 1
ATOM 1557 C C . PRO A 1 197 ? -17.399 -11.097 22.813 1.00 81.25 197 PRO A C 1
ATOM 1559 O O . PRO A 1 197 ? -16.806 -12.056 23.301 1.00 81.25 197 PRO A O 1
ATOM 1562 N N . GLU A 1 198 ? -17.607 -10.980 21.500 1.00 80.31 198 GLU A N 1
ATOM 1563 C CA . GLU A 1 198 ? -17.194 -11.987 20.513 1.00 80.31 198 GLU A CA 1
ATOM 1564 C C . GLU A 1 198 ? -15.666 -12.082 20.401 1.00 80.31 198 GLU A C 1
ATOM 1566 O O . GLU A 1 198 ? -15.140 -13.154 20.120 1.00 80.31 198 GLU A O 1
ATOM 1571 N N . MET A 1 199 ? -14.940 -10.994 20.685 1.00 80.62 199 MET A N 1
ATOM 1572 C CA . MET A 1 199 ? -13.473 -10.950 20.633 1.00 80.62 199 MET A CA 1
ATOM 1573 C C . MET A 1 199 ? -12.791 -11.592 21.852 1.00 80.62 199 MET A C 1
ATOM 1575 O O . MET A 1 199 ? -11.614 -11.948 21.777 1.00 80.62 199 MET A O 1
ATOM 1579 N N . HIS A 1 200 ? -13.499 -11.781 22.972 1.00 83.38 200 HIS A N 1
ATOM 1580 C CA . HIS A 1 200 ? -12.908 -12.371 24.179 1.00 83.38 200 HIS A CA 1
ATOM 1581 C C . HIS A 1 200 ? -12.528 -13.843 24.002 1.00 83.38 200 HIS A C 1
ATOM 1583 O O . HIS A 1 200 ? -11.493 -14.260 24.519 1.00 83.38 200 HIS A O 1
ATOM 1589 N N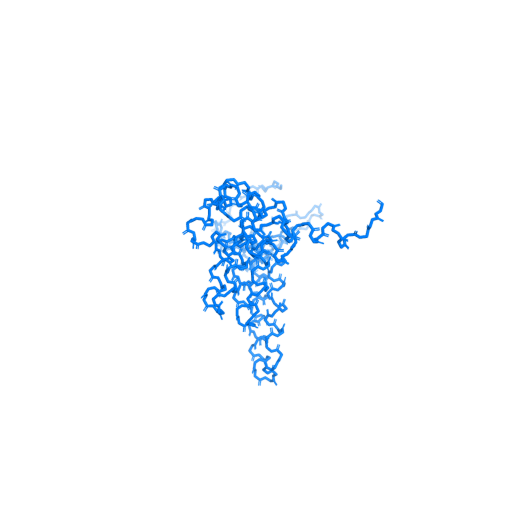 . LEU A 1 201 ? -13.329 -14.623 23.269 1.00 82.38 201 LEU A N 1
ATOM 1590 C CA . LEU A 1 201 ? -13.062 -16.047 23.053 1.00 82.38 201 LEU A CA 1
ATOM 1591 C C . LEU A 1 201 ? -11.820 -16.278 22.162 1.00 82.38 201 LEU A C 1
ATOM 1593 O O . LEU A 1 201 ? -10.914 -16.981 22.614 1.00 82.38 201 LEU A O 1
ATOM 1597 N N . PRO A 1 202 ? -11.697 -15.656 20.970 1.00 81.44 202 PRO A N 1
ATOM 1598 C CA . PRO A 1 202 ? -10.479 -15.721 20.162 1.00 81.44 202 PRO A CA 1
ATOM 1599 C C . PRO A 1 202 ? -9.233 -15.239 20.912 1.00 81.44 202 PRO A C 1
ATOM 1601 O O . PRO A 1 202 ? -8.176 -15.861 20.819 1.00 81.44 202 PRO A O 1
ATOM 1604 N N . TYR A 1 203 ? -9.356 -14.170 21.706 1.00 85.06 203 TYR A N 1
ATOM 1605 C CA . TYR A 1 203 ? -8.244 -13.647 22.496 1.00 85.06 203 TYR A CA 1
ATOM 1606 C C . TYR A 1 203 ? -7.803 -14.611 23.606 1.00 85.06 203 TYR A C 1
ATOM 1608 O O . TYR A 1 203 ? -6.609 -14.846 23.780 1.00 85.06 203 TYR A O 1
ATOM 1616 N N . ALA A 1 204 ? -8.751 -15.218 24.327 1.00 84.38 204 ALA A N 1
ATOM 1617 C CA . ALA A 1 204 ? -8.447 -16.225 25.340 1.00 84.38 204 ALA A CA 1
ATOM 1618 C C . ALA A 1 204 ? -7.757 -17.452 24.725 1.00 84.38 204 ALA A C 1
ATOM 1620 O O . ALA A 1 204 ? -6.771 -17.939 25.274 1.00 84.38 204 ALA A O 1
ATOM 1621 N N . MET A 1 205 ? -8.221 -17.915 23.558 1.00 83.94 205 MET A N 1
ATOM 1622 C CA . MET A 1 205 ? -7.561 -18.995 22.817 1.00 83.94 205 MET A CA 1
ATOM 1623 C C . MET A 1 205 ? -6.134 -18.616 22.402 1.00 83.94 205 MET A C 1
ATOM 1625 O O . MET A 1 205 ? -5.221 -19.416 22.580 1.00 83.94 205 MET A O 1
ATOM 1629 N N . TYR A 1 206 ? -5.925 -17.397 21.900 1.00 83.81 206 TYR A N 1
ATOM 1630 C CA . TYR A 1 206 ? -4.596 -16.898 21.542 1.00 83.81 206 TYR A CA 1
ATOM 1631 C C . TYR A 1 206 ? -3.636 -16.873 22.741 1.00 83.81 206 TYR A C 1
ATOM 1633 O O . TYR A 1 206 ? -2.502 -17.333 22.625 1.00 83.81 206 TYR A O 1
ATOM 1641 N N . LEU A 1 207 ? -4.094 -16.403 23.906 1.00 84.19 207 LEU A N 1
ATOM 1642 C CA . LEU A 1 207 ? -3.293 -16.393 25.134 1.00 84.19 207 LEU A CA 1
ATOM 1643 C C . LEU A 1 207 ? -2.935 -17.801 25.628 1.00 84.19 207 LEU A C 1
ATOM 1645 O O . LEU A 1 207 ? -1.833 -18.001 26.125 1.00 84.19 207 LEU A O 1
ATOM 1649 N N . LEU A 1 208 ? -3.836 -18.775 25.474 1.00 83.81 208 LEU A N 1
ATOM 1650 C CA . LEU A 1 208 ? -3.588 -20.175 25.845 1.00 83.81 208 LEU A CA 1
ATOM 1651 C C . LEU A 1 208 ? -2.595 -20.884 24.910 1.00 83.81 208 LEU A C 1
ATOM 1653 O O . LEU A 1 208 ? -1.977 -21.867 25.310 1.00 83.81 208 LEU A O 1
ATOM 1657 N N . LEU A 1 209 ? -2.467 -20.413 23.667 1.00 77.81 209 LEU A N 1
ATOM 1658 C CA . LEU A 1 209 ? -1.544 -20.953 22.664 1.00 77.81 209 LEU A CA 1
ATOM 1659 C C . LEU A 1 209 ? -0.154 -20.308 22.713 1.00 77.81 209 LEU A C 1
ATOM 1661 O O . LEU A 1 209 ? 0.775 -20.831 22.096 1.00 77.81 209 LEU A O 1
ATOM 1665 N N . LEU A 1 210 ? 0.009 -19.192 23.429 1.00 77.19 210 LEU A N 1
ATOM 1666 C CA . LEU A 1 210 ? 1.328 -18.631 23.685 1.00 77.19 210 LEU A CA 1
ATOM 1667 C C . LEU A 1 210 ? 2.072 -19.574 24.641 1.00 77.19 210 LEU A C 1
ATOM 1669 O O . LEU A 1 210 ? 1.575 -19.829 25.739 1.00 77.19 210 LEU A O 1
ATOM 1673 N N . PRO A 1 211 ? 3.238 -20.120 24.247 1.00 66.50 211 PRO A N 1
ATOM 1674 C CA . PRO A 1 211 ? 4.025 -20.946 25.145 1.00 66.50 211 PRO A CA 1
ATOM 1675 C C . PRO A 1 211 ? 4.367 -20.102 26.369 1.00 66.50 211 PRO A C 1
ATOM 1677 O O . PRO A 1 211 ? 5.000 -19.054 26.244 1.00 66.50 211 PRO A O 1
ATOM 1680 N N . CYS A 1 212 ? 3.888 -20.550 27.529 1.00 56.41 212 CYS A N 1
ATOM 1681 C CA . CYS A 1 212 ? 4.185 -19.960 28.822 1.00 56.41 212 CYS A CA 1
ATOM 1682 C C . CYS A 1 212 ? 5.705 -19.757 28.937 1.00 56.41 212 CYS A C 1
ATOM 1684 O O . CYS A 1 212 ? 6.445 -20.741 28.983 1.00 56.41 212 CYS A O 1
ATOM 1686 N N . PHE A 1 213 ? 6.150 -18.501 28.940 1.00 49.00 213 PHE A N 1
ATOM 1687 C CA . PHE A 1 213 ? 7.494 -18.110 29.364 1.00 49.00 213 PHE A CA 1
ATOM 1688 C C . PHE A 1 213 ? 7.451 -17.702 30.834 1.00 49.00 213 PHE A C 1
ATOM 1690 O O . PHE A 1 213 ? 6.474 -17.016 31.216 1.00 49.00 213 PHE A O 1
#

Secondary structure (DSSP, 8-state):
------PPPTTS---EEEEPTTS-EEEE-SS---EEETTTEEEEEEETTEEEEEEHHHHHHHHHHHHHHHHHHHHHHH-GGGHHHHHHHHHHHHHHHT-HHHHHHHHHHTT-HHHHHHHHHHTT-HHHHHHHHHHHS-TTHHHHHHHHHHHHH-HHHHHHHHHHHT-HHHHHHHHHHTT-HHHHHHHHHHH-GGGHHHHHHHHHHHHHHS---

Radius of gyration: 29.93 Å; chains: 1; bounding box: 72×68×65 Å

Organism: Mustela putorius furo (NCBI:txid9669)